Protein AF-A0A949MEW5-F1 (afdb_monomer_lite)

Foldseek 3Di:
DDDDDLQLLQQLLLLQLLVLLVHRDDFDFDQPDPCGRCNVVVVVVPDDDDDDSVVSCVVCVVSAQAAAEAAPVALLSSLLRLLCSLQPVHGYGYPVCCVVQCDPPNVGDHPHYCYPVDDYQLVSLVCCVPPRLVRADLQEEEEEDSPQGNFPSSVCSSRSYGYDAAALVDPSSVVSCVVSLQPHDAVRHEYEAAYPDRVNVVVVSVVSNHYYDHGNRPGPPSD

pLDDT: mean 95.13, std 7.35, range [33.28, 98.94]

Secondary structure (DSSP, 8-state):
-PPPPHHHHHHHHHHHHHHHTTS-------TT-TT-TTHHHHHTT-------HHHHHHHTGGG--EEEE--TTSTTHHHHHHHHHHHH-EEEE-GGGHHHHTSTTT-PPEEEE-TTS-SSHHHHHHHIIIIIGGGS-SSEEEE--TT--STTHHHHHHHT-EEE---TTSHHHHHHHHHHHHHSPTTT-EEEE--SSHHHHHHHHGGGT--EEE-TT--STT-

Sequence (223 aa):
MSSASSAEVDLFASLEGIVNREQPRLACVSSGFEEGKFTWLNLHQLPCNLINGYSAILKYRTNVVGLVVTDPTLPDTLNLATTLAGLDDELICDPGLLATLTNAPYDLAIKEDLRGRFSNKYQIYQYLYTNCWPRCTHRVIAGMEPTGHGQLRDYLVAVQSAAVWLDSGQSADAAALAPFLSDMRPVGGVYLGWWPDETSGLQWIAQYGIPVIASDWFDNGSL

Structure (mmCIF, N/CA/C/O backbone):
data_AF-A0A949MEW5-F1
#
_entry.id   AF-A0A949MEW5-F1
#
loop_
_atom_site.group_PDB
_atom_site.id
_atom_site.type_symbol
_atom_site.label_atom_id
_atom_site.label_alt_id
_atom_site.label_comp_id
_atom_site.label_asym_id
_atom_site.label_entity_id
_atom_site.label_seq_id
_atom_site.pdbx_PDB_ins_code
_atom_site.Cartn_x
_atom_site.Cartn_y
_atom_site.Cartn_z
_atom_site.occupancy
_atom_site.B_iso_or_equiv
_atom_site.auth_seq_id
_atom_site.auth_comp_id
_atom_site.auth_asym_id
_atom_site.auth_atom_id
_atom_site.pdbx_PDB_model_num
ATOM 1 N N . MET A 1 1 ? 25.143 6.920 -7.797 1.00 33.28 1 MET A N 1
ATOM 2 C CA . MET A 1 1 ? 24.171 6.830 -6.692 1.00 33.28 1 MET A CA 1
ATOM 3 C C . MET A 1 1 ? 23.171 7.952 -6.890 1.00 33.28 1 MET A C 1
ATOM 5 O O . MET A 1 1 ? 23.484 9.074 -6.529 1.00 33.28 1 MET A O 1
ATOM 9 N N . SER A 1 2 ? 22.041 7.702 -7.545 1.00 48.03 2 SER A N 1
ATOM 10 C CA . SER A 1 2 ? 20.867 8.555 -7.344 1.00 48.03 2 SER A CA 1
ATOM 11 C C . SER A 1 2 ? 20.005 7.829 -6.322 1.00 48.03 2 SER A C 1
ATOM 13 O O . SER A 1 2 ? 19.666 6.663 -6.528 1.00 48.03 2 SER A O 1
ATOM 15 N N . SER A 1 3 ? 19.749 8.464 -5.183 1.00 73.81 3 SER A N 1
ATOM 16 C CA . SER A 1 3 ? 18.684 8.029 -4.284 1.00 73.81 3 SER A CA 1
ATOM 17 C C . SER A 1 3 ? 17.366 8.119 -5.050 1.00 73.81 3 SER A C 1
ATOM 19 O O . SER A 1 3 ? 17.134 9.124 -5.724 1.00 73.81 3 SER A O 1
ATOM 21 N N . ALA A 1 4 ? 16.544 7.074 -4.984 1.00 86.00 4 ALA A N 1
ATOM 22 C CA . ALA A 1 4 ? 15.181 7.140 -5.494 1.00 86.00 4 ALA A CA 1
ATOM 23 C C . ALA A 1 4 ? 14.412 8.230 -4.730 1.00 86.00 4 ALA A C 1
ATOM 25 O O . ALA A 1 4 ? 14.615 8.407 -3.526 1.00 86.00 4 ALA A O 1
ATOM 26 N N . SER A 1 5 ? 13.570 8.981 -5.431 1.00 93.94 5 SER A N 1
ATOM 27 C CA . SER A 1 5 ? 12.591 9.868 -4.795 1.00 93.94 5 SER A CA 1
ATOM 28 C C . SER A 1 5 ? 11.538 9.054 -4.037 1.00 93.94 5 SER A C 1
ATOM 30 O O . SER A 1 5 ? 11.323 7.888 -4.355 1.00 93.94 5 SER A O 1
ATOM 32 N N . SER A 1 6 ? 10.829 9.663 -3.082 1.00 94.75 6 SER A N 1
ATOM 33 C CA . SER A 1 6 ? 9.702 9.016 -2.390 1.00 94.75 6 SER A CA 1
ATOM 34 C C . SER A 1 6 ? 8.683 8.398 -3.357 1.00 94.75 6 SER A C 1
ATOM 36 O O . SER A 1 6 ? 8.257 7.262 -3.176 1.00 94.75 6 SER A O 1
ATOM 38 N N . ALA A 1 7 ? 8.376 9.113 -4.442 1.00 97.00 7 ALA A N 1
ATOM 39 C CA . ALA A 1 7 ? 7.494 8.642 -5.503 1.00 97.00 7 ALA A CA 1
ATOM 40 C C . ALA A 1 7 ? 8.013 7.363 -6.185 1.00 97.00 7 ALA A C 1
ATOM 42 O O . ALA A 1 7 ? 7.253 6.435 -6.450 1.00 97.00 7 ALA A O 1
ATOM 43 N N . GLU A 1 8 ? 9.315 7.302 -6.473 1.00 97.38 8 GLU A N 1
ATOM 44 C CA . GLU A 1 8 ? 9.945 6.116 -7.058 1.00 97.38 8 GLU A CA 1
ATOM 45 C C . GLU A 1 8 ? 10.034 4.960 -6.059 1.00 97.38 8 GLU A C 1
ATOM 47 O O . GLU A 1 8 ? 9.917 3.803 -6.452 1.00 97.38 8 GLU A O 1
ATOM 52 N N . VAL A 1 9 ? 10.225 5.260 -4.774 1.00 96.38 9 VAL A N 1
ATOM 53 C CA . VAL A 1 9 ? 10.261 4.257 -3.709 1.00 96.38 9 VAL A CA 1
ATOM 54 C C . VAL A 1 9 ? 8.921 3.518 -3.619 1.00 96.38 9 VAL A C 1
ATOM 56 O O . VAL A 1 9 ? 8.920 2.290 -3.667 1.00 96.38 9 VAL A O 1
ATOM 59 N N . ASP A 1 10 ? 7.789 4.226 -3.579 1.00 98.00 10 ASP A N 1
ATOM 60 C CA . ASP A 1 10 ? 6.465 3.584 -3.534 1.00 98.00 10 ASP A CA 1
ATOM 61 C C . ASP A 1 10 ? 6.141 2.823 -4.830 1.00 98.00 10 ASP A C 1
ATOM 63 O O . ASP A 1 10 ? 5.607 1.709 -4.796 1.00 98.00 10 ASP A O 1
ATOM 67 N N . LEU A 1 11 ? 6.530 3.387 -5.980 1.00 98.62 11 LEU A N 1
ATOM 68 C CA . LEU A 1 11 ? 6.417 2.726 -7.279 1.00 98.62 11 LEU A CA 1
ATOM 69 C C . LEU A 1 11 ? 7.137 1.372 -7.274 1.00 98.62 11 LEU A C 1
ATOM 71 O O . LEU A 1 11 ? 6.558 0.353 -7.655 1.00 98.62 11 LEU A O 1
ATOM 75 N N . PHE A 1 12 ? 8.396 1.339 -6.836 1.00 97.88 12 PHE A N 1
ATOM 76 C CA . PHE A 1 12 ? 9.193 0.115 -6.849 1.00 97.88 12 PHE A CA 1
ATOM 77 C C . PHE A 1 12 ? 8.788 -0.872 -5.749 1.00 97.88 12 PHE A C 1
ATOM 79 O O . PHE A 1 12 ? 8.812 -2.071 -6.015 1.00 97.88 12 PHE A O 1
ATOM 86 N N . ALA A 1 13 ? 8.333 -0.402 -4.583 1.00 97.69 13 ALA A N 1
ATOM 87 C CA . ALA A 1 13 ? 7.775 -1.267 -3.543 1.00 97.69 13 ALA A CA 1
ATOM 88 C C . ALA A 1 13 ? 6.520 -2.007 -4.039 1.00 97.69 13 ALA A C 1
ATOM 90 O O . ALA A 1 13 ? 6.388 -3.214 -3.840 1.00 97.69 13 ALA A O 1
ATOM 91 N N . SER A 1 14 ? 5.627 -1.323 -4.767 1.00 98.62 14 SER A N 1
ATOM 92 C CA . SER A 1 14 ? 4.462 -1.989 -5.366 1.00 98.62 14 SER A CA 1
ATOM 93 C C . SER A 1 14 ? 4.850 -3.019 -6.431 1.00 98.62 14 SER A C 1
ATOM 95 O O . SER A 1 14 ? 4.310 -4.125 -6.438 1.00 98.62 14 SER A O 1
ATOM 97 N N . LEU A 1 15 ? 5.846 -2.719 -7.275 1.00 98.44 15 LEU A N 1
ATOM 98 C CA . LEU A 1 15 ? 6.375 -3.691 -8.235 1.00 98.44 15 LEU A CA 1
ATOM 99 C C . LEU A 1 15 ? 6.949 -4.925 -7.532 1.00 98.44 15 LEU A C 1
ATOM 101 O O . LEU A 1 15 ? 6.703 -6.047 -7.970 1.00 98.44 15 LEU A O 1
ATOM 105 N N . GLU A 1 16 ? 7.724 -4.718 -6.469 1.00 97.94 16 GLU A N 1
ATOM 106 C CA . GLU A 1 16 ? 8.308 -5.789 -5.666 1.00 97.94 16 GLU A CA 1
ATOM 107 C C . GLU A 1 16 ? 7.232 -6.712 -5.103 1.00 97.94 16 GLU A C 1
ATOM 109 O O . GLU A 1 16 ? 7.272 -7.913 -5.376 1.00 97.94 16 GLU A O 1
ATOM 114 N N . GLY A 1 17 ? 6.213 -6.152 -4.449 1.00 98.31 17 GLY A N 1
ATOM 115 C CA . GLY A 1 17 ? 5.103 -6.932 -3.911 1.00 98.31 17 GLY A CA 1
ATOM 116 C C . GLY A 1 17 ? 4.350 -7.739 -4.971 1.00 98.31 17 GLY A C 1
ATOM 117 O O . GLY A 1 17 ? 4.083 -8.926 -4.777 1.00 98.31 17 GLY A O 1
ATOM 118 N N . ILE A 1 18 ? 4.050 -7.126 -6.123 1.00 98.44 18 ILE A N 1
ATOM 119 C CA . ILE A 1 18 ? 3.375 -7.797 -7.248 1.00 98.44 18 ILE A CA 1
ATOM 120 C C . ILE A 1 18 ? 4.223 -8.963 -7.772 1.00 98.44 18 ILE A C 1
ATOM 122 O O . ILE A 1 18 ? 3.726 -10.070 -7.983 1.00 98.44 18 ILE A O 1
ATOM 126 N N . VAL A 1 19 ? 5.520 -8.733 -7.989 1.00 97.69 19 VAL A N 1
ATOM 127 C CA . VAL A 1 19 ? 6.433 -9.731 -8.563 1.00 97.69 19 VAL A CA 1
ATOM 128 C C . VAL A 1 19 ? 6.687 -10.888 -7.600 1.00 97.69 19 VAL A C 1
ATOM 130 O O . VAL A 1 19 ? 6.771 -12.037 -8.055 1.00 97.69 19 VAL A O 1
ATOM 133 N N . ASN A 1 20 ? 6.811 -10.589 -6.306 1.00 97.50 20 ASN A N 1
ATOM 134 C CA . ASN A 1 20 ? 7.183 -11.544 -5.270 1.00 97.50 20 ASN A CA 1
ATOM 135 C C . ASN A 1 20 ? 6.013 -12.396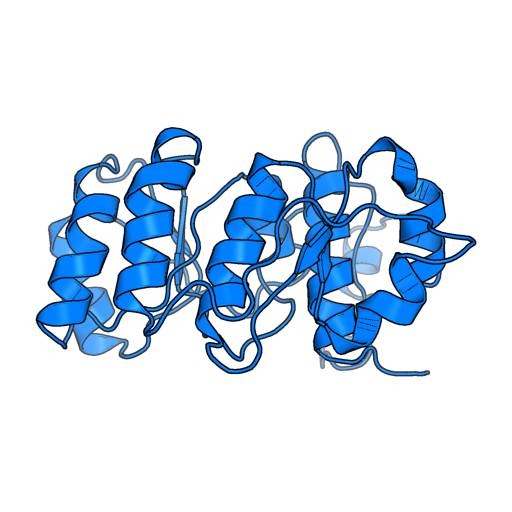 -4.759 1.00 97.50 20 ASN A C 1
ATOM 137 O O . ASN A 1 20 ? 6.264 -13.459 -4.195 1.00 97.50 20 ASN A O 1
ATOM 141 N N . ARG A 1 21 ? 4.754 -11.999 -5.009 1.00 95.50 21 ARG A N 1
ATOM 142 C CA . ARG A 1 21 ? 3.553 -12.729 -4.555 1.00 95.50 21 ARG A CA 1
ATOM 143 C C . ARG A 1 21 ? 3.568 -14.223 -4.894 1.00 95.50 21 ARG A C 1
ATOM 145 O O . ARG A 1 21 ? 3.172 -15.042 -4.071 1.00 95.50 21 ARG A O 1
ATOM 152 N N . GLU A 1 22 ? 3.988 -14.578 -6.107 1.00 89.88 22 GLU A N 1
ATOM 153 C CA . GLU A 1 22 ? 4.093 -15.984 -6.530 1.00 89.88 22 GLU A CA 1
ATOM 154 C C . GLU A 1 22 ? 5.428 -16.611 -6.125 1.00 89.88 22 GLU A C 1
ATOM 156 O O . GLU A 1 22 ? 5.490 -17.771 -5.717 1.00 89.88 22 GLU A O 1
ATOM 161 N N . GLN A 1 23 ? 6.509 -15.849 -6.291 1.00 91.44 23 GLN A N 1
ATOM 162 C CA . GLN A 1 23 ? 7.865 -16.280 -5.998 1.00 91.44 23 GLN A CA 1
ATOM 163 C C . GLN A 1 23 ? 8.772 -15.054 -5.810 1.00 91.44 23 GLN A C 1
ATOM 165 O O . GLN A 1 23 ? 8.817 -14.217 -6.721 1.00 91.44 23 GLN A O 1
ATOM 170 N N . PRO A 1 24 ? 9.574 -15.003 -4.729 1.00 91.94 24 PRO A N 1
ATOM 171 C CA . PRO A 1 24 ? 10.571 -13.959 -4.512 1.00 91.94 24 PRO A CA 1
ATOM 172 C C . PRO A 1 24 ? 11.586 -13.853 -5.658 1.00 91.94 24 PRO A C 1
ATOM 174 O O . PRO A 1 24 ? 12.334 -14.793 -5.948 1.00 91.94 24 PRO A O 1
ATOM 177 N N . ARG A 1 25 ? 11.583 -12.718 -6.366 1.00 93.81 25 ARG A N 1
ATOM 178 C CA . ARG A 1 25 ? 12.394 -12.461 -7.577 1.00 93.81 25 ARG A CA 1
ATOM 179 C C . ARG A 1 25 ? 12.882 -11.015 -7.699 1.00 93.81 25 ARG A C 1
ATOM 181 O O . ARG A 1 25 ? 13.624 -10.701 -8.641 1.00 93.81 25 ARG A O 1
ATOM 188 N N . LEU A 1 26 ? 12.451 -10.127 -6.811 1.00 93.94 26 LEU A N 1
ATOM 189 C CA . LEU A 1 26 ? 12.838 -8.723 -6.770 1.00 93.94 26 LEU A CA 1
ATOM 190 C C . LEU A 1 26 ? 13.065 -8.305 -5.313 1.00 93.94 26 LEU A C 1
ATOM 192 O O . LEU A 1 26 ? 12.395 -8.808 -4.427 1.00 93.94 26 LEU A O 1
ATOM 196 N N . ALA A 1 27 ? 14.037 -7.426 -5.087 1.00 93.69 27 ALA A N 1
ATOM 197 C CA . ALA A 1 27 ? 14.358 -6.871 -3.777 1.00 93.69 27 ALA A CA 1
ATOM 198 C C . ALA A 1 27 ? 14.810 -5.422 -3.965 1.00 93.69 27 ALA A C 1
ATOM 200 O O . ALA A 1 27 ? 15.776 -5.167 -4.706 1.00 93.69 27 ALA A O 1
ATOM 201 N N . CYS A 1 28 ? 14.125 -4.470 -3.340 1.00 92.38 28 CYS A N 1
ATOM 202 C CA . CYS A 1 28 ? 14.542 -3.078 -3.325 1.00 92.38 28 CYS A CA 1
ATOM 203 C C . CYS A 1 28 ? 15.693 -2.877 -2.335 1.00 92.38 28 CYS A C 1
ATOM 205 O O . CYS A 1 28 ? 15.654 -3.237 -1.162 1.00 92.38 28 CYS A O 1
ATOM 207 N N . VAL A 1 29 ? 16.765 -2.255 -2.822 1.00 89.75 29 VAL A N 1
ATOM 208 C CA . VAL A 1 29 ? 18.008 -2.096 -2.064 1.00 89.75 29 VAL A CA 1
ATOM 209 C C . VAL A 1 29 ? 18.454 -0.634 -2.065 1.00 89.75 29 VAL A C 1
ATOM 211 O O . VAL A 1 29 ? 18.746 -0.058 -3.121 1.00 89.75 29 VAL A O 1
ATOM 214 N N . SER A 1 30 ? 18.575 -0.038 -0.877 1.00 82.44 30 SER A N 1
ATOM 215 C CA . SER A 1 30 ? 18.984 1.361 -0.681 1.00 82.44 30 SER A CA 1
ATOM 216 C C . SER A 1 30 ? 20.298 1.470 0.091 1.00 82.44 30 SER A C 1
ATOM 218 O O . SER A 1 30 ? 20.616 0.646 0.939 1.00 82.44 30 SER A O 1
ATOM 220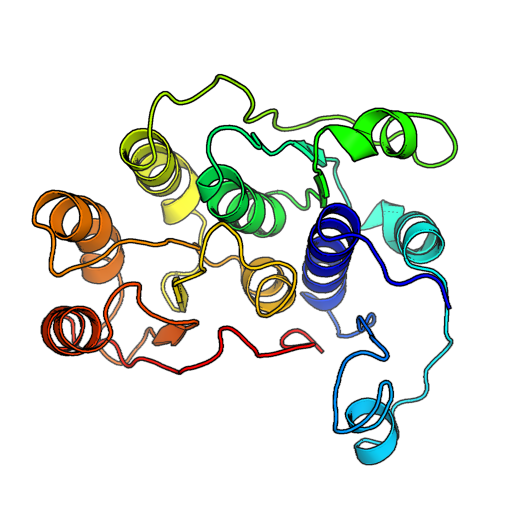 N N . SER A 1 31 ? 21.092 2.499 -0.209 1.00 77.06 31 SER A N 1
ATOM 221 C CA . SER A 1 31 ? 22.322 2.815 0.532 1.00 77.06 31 SER A CA 1
ATOM 222 C C . SER A 1 31 ? 22.075 3.607 1.818 1.00 77.06 31 SER A C 1
ATOM 224 O O . SER A 1 31 ? 23.040 3.959 2.485 1.00 77.06 31 SER A O 1
ATOM 226 N N . GLY A 1 32 ? 20.817 3.937 2.132 1.00 72.19 32 GLY A N 1
ATOM 227 C CA . GLY A 1 32 ? 20.447 4.715 3.318 1.00 72.19 32 GLY A CA 1
ATOM 228 C C . GLY A 1 32 ? 20.420 3.922 4.627 1.00 72.19 32 GLY A C 1
ATOM 229 O O . GLY A 1 32 ? 20.270 4.526 5.680 1.00 72.19 32 GLY A O 1
ATOM 230 N N . PHE A 1 33 ? 20.565 2.597 4.571 1.00 72.94 33 PHE A N 1
ATOM 231 C CA . PHE A 1 33 ? 20.502 1.730 5.747 1.00 72.94 33 PHE A CA 1
ATOM 232 C C . PHE A 1 33 ? 21.865 1.589 6.422 1.00 72.94 33 PHE A C 1
ATOM 234 O O . PHE A 1 33 ? 22.866 1.345 5.741 1.00 72.94 33 PHE A O 1
ATOM 241 N N . GLU A 1 34 ? 21.891 1.683 7.755 1.00 75.81 34 GLU A N 1
ATOM 242 C CA . GLU A 1 34 ? 23.116 1.564 8.561 1.00 75.81 34 GLU A CA 1
ATOM 243 C C . GLU A 1 34 ? 23.825 0.225 8.345 1.00 75.81 34 GLU A C 1
ATOM 245 O O . GLU A 1 34 ? 25.046 0.168 8.213 1.00 75.81 34 GLU A O 1
ATOM 250 N N . GLU A 1 35 ? 23.048 -0.853 8.248 1.00 79.94 35 GLU A N 1
ATOM 251 C CA . GLU A 1 35 ? 23.554 -2.214 8.067 1.00 79.94 35 GLU A CA 1
ATOM 252 C C . GLU A 1 35 ? 24.189 -2.418 6.692 1.00 79.94 35 GLU A C 1
ATOM 254 O O . GLU A 1 35 ? 25.027 -3.301 6.533 1.00 79.94 35 GLU A O 1
ATOM 259 N N . GLY A 1 36 ? 23.828 -1.592 5.706 1.00 83.62 36 GLY A N 1
ATOM 260 C CA . GLY A 1 36 ? 24.341 -1.635 4.346 1.00 83.62 36 GLY A CA 1
ATOM 261 C C . GLY A 1 36 ? 23.378 -2.259 3.333 1.00 83.62 36 GLY A C 1
ATOM 262 O O . GLY A 1 36 ? 22.675 -3.233 3.583 1.00 83.62 36 GLY A O 1
ATOM 263 N N . LYS A 1 37 ? 23.417 -1.708 2.116 1.00 85.25 37 LYS A N 1
ATOM 264 C CA . LYS A 1 37 ? 22.495 -1.990 1.003 1.00 85.25 37 LYS A CA 1
ATOM 265 C C . LYS A 1 37 ? 22.257 -3.473 0.675 1.00 85.25 37 LYS A C 1
ATOM 267 O O . LYS A 1 37 ? 21.185 -3.823 0.197 1.00 85.25 37 LYS A O 1
ATOM 272 N N . PHE A 1 38 ? 23.273 -4.318 0.835 1.00 89.50 38 PHE A N 1
ATOM 273 C CA . PHE A 1 38 ? 23.251 -5.719 0.396 1.00 89.50 38 PHE A CA 1
ATOM 274 C C . PHE A 1 38 ? 23.374 -6.708 1.556 1.00 89.50 38 PHE A C 1
ATOM 276 O O . PHE A 1 38 ? 23.575 -7.896 1.321 1.00 89.50 38 PHE A O 1
ATOM 283 N N . THR A 1 39 ? 23.297 -6.236 2.799 1.00 89.38 39 THR A N 1
ATOM 284 C CA . THR A 1 39 ? 23.648 -7.035 3.978 1.00 89.38 39 THR A CA 1
ATOM 285 C C . THR A 1 39 ? 22.785 -8.278 4.109 1.00 89.38 39 THR A C 1
ATOM 287 O O . THR A 1 39 ? 23.330 -9.377 4.198 1.00 89.38 39 THR A O 1
ATOM 290 N N . TRP A 1 40 ? 21.467 -8.137 3.986 1.00 87.88 40 TRP A N 1
ATOM 291 C CA . TRP A 1 40 ? 20.537 -9.263 4.061 1.00 87.88 40 TRP A CA 1
ATOM 292 C C . TRP A 1 40 ? 20.696 -10.243 2.893 1.00 87.88 40 TRP A C 1
ATOM 294 O O . TRP A 1 40 ? 20.786 -11.452 3.106 1.00 87.88 40 TRP A O 1
ATOM 304 N N . LEU A 1 41 ? 20.858 -9.738 1.666 1.00 89.62 41 LEU A N 1
ATOM 305 C CA . LEU A 1 41 ? 21.093 -10.584 0.488 1.00 89.62 41 LEU A CA 1
ATOM 306 C C . LEU A 1 41 ? 22.391 -11.394 0.617 1.00 89.62 41 LEU A C 1
ATOM 308 O O . LEU A 1 41 ? 22.415 -12.587 0.318 1.00 89.62 41 LEU A O 1
ATOM 312 N N . ASN A 1 42 ? 23.459 -10.763 1.107 1.00 91.38 42 ASN A N 1
ATOM 313 C CA . ASN A 1 42 ? 24.753 -11.408 1.311 1.00 91.38 42 ASN A CA 1
ATOM 314 C C . ASN A 1 42 ? 24.707 -12.433 2.448 1.00 91.38 42 ASN A C 1
ATOM 316 O O . ASN A 1 42 ? 25.245 -13.530 2.294 1.00 91.38 42 ASN A O 1
ATOM 320 N N . LEU A 1 43 ? 24.052 -12.099 3.567 1.00 91.38 43 LEU A N 1
ATOM 321 C CA . LEU A 1 43 ? 23.896 -12.991 4.718 1.00 91.38 43 LEU A CA 1
ATOM 322 C C . LEU A 1 43 ? 23.208 -14.301 4.315 1.00 91.38 43 LEU A C 1
ATOM 324 O O . LEU A 1 43 ? 23.644 -15.381 4.716 1.00 91.38 43 LEU A O 1
ATOM 328 N N . HIS A 1 44 ? 22.180 -14.205 3.471 1.00 89.50 44 HIS A N 1
ATOM 329 C CA . HIS A 1 44 ? 21.425 -15.350 2.962 1.00 89.50 44 HIS A CA 1
ATOM 330 C C . HIS A 1 44 ? 21.994 -15.956 1.670 1.00 89.50 44 HIS A C 1
ATOM 332 O O . HIS A 1 44 ? 21.406 -16.888 1.127 1.00 89.50 44 HIS A O 1
ATOM 338 N N . GLN A 1 45 ? 23.151 -15.476 1.195 1.00 91.56 45 GLN A N 1
ATOM 339 C CA . GLN A 1 45 ? 23.829 -15.965 -0.014 1.00 91.56 45 GLN A CA 1
ATOM 340 C C . GLN A 1 45 ? 22.930 -15.932 -1.264 1.00 91.56 45 GLN A C 1
ATOM 342 O O . GLN A 1 45 ? 23.012 -16.803 -2.133 1.00 91.56 45 GLN A O 1
ATOM 347 N N . LEU A 1 46 ? 22.068 -14.917 -1.362 1.00 89.50 46 LEU A N 1
ATOM 348 C CA . LEU A 1 46 ? 21.146 -14.754 -2.479 1.00 89.50 46 LEU A CA 1
ATOM 349 C C . LEU A 1 46 ? 21.887 -14.157 -3.687 1.00 89.50 46 LEU A C 1
ATOM 351 O O . LEU A 1 46 ? 22.392 -13.031 -3.605 1.00 89.50 46 LEU A O 1
ATOM 355 N N . PRO A 1 47 ? 21.965 -14.867 -4.829 1.00 87.25 47 PRO A N 1
ATOM 356 C CA . PRO A 1 47 ? 22.596 -14.325 -6.022 1.00 87.25 47 PRO A CA 1
ATOM 357 C C . PRO A 1 47 ? 21.738 -13.184 -6.572 1.00 87.25 47 PRO A C 1
ATOM 359 O O . PRO A 1 47 ? 20.578 -13.381 -6.931 1.00 87.25 47 PRO A O 1
ATOM 362 N N . CYS A 1 48 ? 22.314 -11.987 -6.673 1.00 86.75 48 CYS A N 1
ATOM 363 C CA . CYS A 1 48 ? 21.603 -10.808 -7.154 1.00 86.75 48 CYS A CA 1
ATOM 364 C C . CYS A 1 48 ? 22.253 -10.236 -8.420 1.00 86.75 48 CYS A C 1
ATOM 366 O O . CYS A 1 48 ? 23.475 -10.207 -8.569 1.00 86.75 48 CYS A O 1
ATOM 368 N N . ASN A 1 49 ? 21.417 -9.767 -9.347 1.00 91.12 49 ASN A N 1
ATOM 369 C CA . ASN A 1 49 ? 21.847 -8.951 -10.476 1.00 91.12 49 ASN A CA 1
ATOM 370 C C . ASN A 1 49 ? 21.228 -7.565 -10.308 1.00 91.12 49 ASN A C 1
ATOM 372 O O . ASN A 1 49 ? 20.005 -7.418 -10.352 1.00 91.12 49 ASN A O 1
ATOM 376 N N . LEU A 1 50 ? 22.077 -6.567 -10.072 1.00 92.25 50 LEU A N 1
ATOM 377 C CA . LEU A 1 50 ? 21.629 -5.206 -9.835 1.00 92.25 50 LEU A CA 1
ATOM 378 C C . LEU A 1 50 ? 21.149 -4.566 -11.142 1.00 92.25 50 LEU A C 1
ATOM 380 O O . LEU A 1 50 ? 21.934 -4.313 -12.054 1.00 92.25 50 LEU A O 1
ATOM 384 N N . ILE A 1 51 ? 19.866 -4.226 -11.178 1.00 93.75 51 ILE A N 1
ATOM 385 C CA . ILE A 1 51 ? 19.236 -3.445 -12.245 1.00 93.75 51 ILE A CA 1
ATOM 386 C C . ILE A 1 51 ? 18.664 -2.147 -11.664 1.00 93.75 51 ILE A C 1
ATOM 388 O O . ILE A 1 51 ? 18.422 -2.055 -10.461 1.00 93.75 51 ILE A O 1
ATOM 392 N N . ASN A 1 52 ? 18.462 -1.124 -12.499 1.00 92.62 52 ASN A N 1
ATOM 393 C CA . ASN A 1 52 ? 17.721 0.066 -12.066 1.00 92.62 52 ASN A CA 1
ATOM 394 C C . ASN A 1 52 ? 16.207 -0.235 -12.004 1.00 92.62 52 ASN A C 1
ATOM 396 O O . ASN A 1 52 ? 15.724 -1.104 -12.733 1.00 92.62 52 ASN A O 1
ATOM 400 N N . GLY A 1 53 ? 15.467 0.482 -11.149 1.00 93.88 53 GLY A N 1
ATOM 401 C CA . GLY A 1 53 ? 14.046 0.201 -10.888 1.00 93.88 53 GLY A CA 1
ATOM 402 C C . GLY A 1 53 ? 13.164 0.289 -12.137 1.00 93.88 53 GLY A C 1
ATOM 403 O O . GLY A 1 53 ? 12.359 -0.596 -12.401 1.00 93.88 53 GLY A O 1
ATOM 404 N N . TYR A 1 54 ? 13.400 1.271 -13.002 1.00 96.69 54 TYR A N 1
ATOM 405 C CA . TYR A 1 54 ? 12.693 1.384 -14.278 1.00 96.69 54 TYR A CA 1
ATOM 406 C C . TYR A 1 54 ? 12.945 0.208 -15.239 1.00 96.69 54 TYR A C 1
ATOM 408 O O . TYR A 1 54 ? 12.037 -0.265 -15.919 1.00 96.69 54 TYR A O 1
ATOM 416 N N . SER A 1 55 ? 14.165 -0.330 -15.272 1.00 97.31 55 SER A N 1
ATOM 417 C CA . SER A 1 55 ? 14.467 -1.547 -16.035 1.00 97.31 55 SER A CA 1
ATOM 418 C C . SER A 1 55 ? 13.760 -2.760 -15.436 1.00 97.31 55 SER A C 1
ATOM 420 O O . SER A 1 55 ? 13.382 -3.663 -16.179 1.00 97.31 55 SER A O 1
ATOM 422 N N . ALA A 1 56 ? 13.544 -2.781 -14.115 1.00 97.25 56 ALA A N 1
ATOM 423 C CA . ALA A 1 56 ? 12.732 -3.805 -13.466 1.00 97.25 56 ALA A CA 1
ATOM 424 C C . ALA A 1 56 ? 11.263 -3.728 -13.914 1.00 97.25 56 ALA A C 1
ATOM 426 O O . ALA A 1 56 ? 10.691 -4.772 -14.216 1.00 97.25 56 ALA A O 1
ATOM 427 N N . ILE A 1 57 ? 10.689 -2.524 -14.065 1.00 98.12 57 ILE A N 1
ATOM 428 C CA . ILE A 1 57 ? 9.331 -2.346 -14.618 1.00 98.12 57 ILE A CA 1
ATOM 429 C C . ILE A 1 57 ? 9.234 -2.983 -16.008 1.00 98.12 57 ILE A C 1
ATOM 431 O O . ILE A 1 57 ? 8.336 -3.781 -16.259 1.00 98.12 57 ILE A O 1
ATOM 435 N N . LEU A 1 58 ? 10.188 -2.708 -16.904 1.00 98.12 58 LEU A N 1
ATOM 436 C CA . LEU A 1 58 ? 10.193 -3.318 -18.241 1.00 98.12 58 LEU A CA 1
ATOM 437 C C . LEU A 1 58 ? 10.382 -4.839 -18.192 1.00 98.12 58 LEU A C 1
ATOM 439 O O . LEU A 1 58 ? 9.734 -5.562 -18.949 1.00 98.12 58 LEU A O 1
ATOM 443 N N . LYS A 1 59 ? 11.252 -5.331 -17.301 1.00 97.38 59 LYS A N 1
ATOM 444 C CA . LYS A 1 59 ? 11.516 -6.765 -17.113 1.00 97.38 59 LYS A CA 1
ATOM 445 C C . LYS A 1 59 ? 10.269 -7.522 -16.650 1.00 97.38 59 LYS A C 1
ATOM 447 O O . LYS A 1 59 ? 10.041 -8.636 -17.113 1.00 97.38 59 LYS A O 1
ATOM 452 N N . TYR A 1 60 ? 9.481 -6.923 -15.761 1.00 97.00 60 TYR A N 1
ATOM 453 C CA . TYR A 1 60 ? 8.308 -7.536 -15.135 1.00 97.00 60 TYR A CA 1
ATOM 454 C C . TYR A 1 60 ? 6.978 -6.960 -15.642 1.00 97.00 60 TYR A C 1
ATOM 456 O O . TYR A 1 60 ? 5.939 -7.154 -15.022 1.00 97.00 60 TYR A O 1
ATOM 464 N N . ARG A 1 61 ? 6.972 -6.297 -16.804 1.00 96.38 61 ARG A N 1
ATOM 465 C CA . ARG A 1 61 ? 5.784 -5.645 -17.388 1.00 96.38 61 ARG A CA 1
ATOM 466 C C . ARG A 1 61 ? 4.562 -6.553 -17.542 1.00 96.38 61 ARG A C 1
ATOM 468 O O . ARG A 1 61 ? 3.448 -6.063 -17.595 1.00 96.38 61 ARG A O 1
ATOM 475 N N . THR A 1 62 ? 4.761 -7.866 -17.662 1.00 96.81 62 THR A N 1
ATOM 476 C CA . THR A 1 62 ? 3.671 -8.846 -17.790 1.00 96.81 62 THR A CA 1
ATOM 477 C C . THR A 1 62 ? 2.978 -9.144 -16.465 1.00 96.81 62 THR A C 1
ATOM 479 O O . THR A 1 62 ? 1.903 -9.728 -16.478 1.00 96.81 62 THR A O 1
ATOM 482 N N . ASN A 1 63 ? 3.597 -8.782 -15.340 1.00 97.62 63 ASN A N 1
ATOM 483 C CA . ASN A 1 63 ? 3.015 -8.891 -14.007 1.00 97.62 63 ASN A CA 1
ATOM 484 C C . ASN A 1 63 ? 2.164 -7.665 -13.642 1.00 97.62 63 ASN A C 1
ATOM 486 O O . ASN A 1 63 ? 1.469 -7.709 -12.642 1.00 97.62 63 ASN A O 1
ATOM 490 N N . VAL A 1 64 ? 2.231 -6.583 -14.426 1.00 97.94 64 VAL A N 1
ATOM 491 C CA . VAL A 1 64 ? 1.603 -5.294 -14.114 1.00 97.94 64 VAL A CA 1
ATOM 492 C C . VAL A 1 64 ? 0.455 -5.015 -15.081 1.00 97.94 64 VAL A C 1
ATOM 494 O O . VAL A 1 64 ? 0.619 -5.102 -16.298 1.00 97.94 64 VAL A O 1
ATOM 497 N N . VAL A 1 65 ? -0.697 -4.622 -14.541 1.00 98.31 65 VAL A N 1
ATOM 498 C CA . VAL A 1 65 ? -1.916 -4.302 -15.300 1.00 98.31 65 VAL A CA 1
ATOM 499 C C . VAL A 1 65 ? -2.010 -2.812 -15.650 1.00 98.31 65 VAL A C 1
ATOM 501 O O . VAL A 1 65 ? -2.572 -2.455 -16.694 1.00 98.31 65 VAL A O 1
ATOM 504 N N . GLY A 1 66 ? -1.444 -1.931 -14.824 1.00 98.56 66 GLY A N 1
ATOM 505 C CA . GLY A 1 66 ? -1.431 -0.489 -15.065 1.00 98.56 66 GLY A CA 1
ATOM 506 C C . GLY A 1 66 ? -0.997 0.320 -13.849 1.00 98.56 66 GLY A C 1
ATOM 507 O O . GLY A 1 66 ? -0.155 -0.137 -13.080 1.00 98.56 66 GLY A O 1
ATOM 508 N N . LEU A 1 67 ? -1.540 1.530 -13.711 1.00 98.94 67 LEU A N 1
ATOM 509 C CA . LEU A 1 67 ? -1.205 2.479 -12.647 1.00 98.94 67 LEU A CA 1
ATOM 510 C C . LEU A 1 67 ? -2.425 2.806 -11.779 1.00 98.94 67 LEU A C 1
ATOM 512 O O . LEU A 1 67 ? -3.489 3.113 -12.326 1.00 98.94 67 LEU A O 1
ATOM 516 N N . VAL A 1 68 ? -2.203 2.884 -10.466 1.00 98.88 68 VAL A N 1
ATOM 517 C CA . VAL A 1 68 ? -3.067 3.596 -9.517 1.00 98.88 68 VAL A CA 1
ATOM 518 C C . VAL A 1 68 ? -2.402 4.917 -9.144 1.00 98.88 68 VAL A C 1
ATOM 520 O O . VAL A 1 68 ? -1.334 4.950 -8.531 1.00 98.88 68 VAL A O 1
ATOM 523 N N . VAL A 1 69 ? -3.020 6.028 -9.542 1.00 98.88 69 VAL A N 1
ATOM 524 C CA . VAL A 1 69 ? -2.480 7.376 -9.334 1.00 98.88 69 VAL A CA 1
ATOM 525 C C . VAL A 1 69 ? -2.922 7.912 -7.979 1.00 98.88 69 VAL A C 1
ATOM 527 O O . VAL A 1 69 ? -4.121 7.988 -7.711 1.00 98.88 69 VAL A O 1
ATOM 530 N N . THR A 1 70 ? -1.973 8.306 -7.132 1.00 98.75 70 THR A N 1
ATOM 531 C CA . THR A 1 70 ? -2.248 8.881 -5.806 1.00 98.75 70 THR A CA 1
ATOM 532 C C . THR A 1 70 ? -2.661 10.355 -5.886 1.00 98.75 70 THR A C 1
ATOM 534 O O . THR A 1 70 ? -2.433 11.040 -6.886 1.00 98.75 70 THR A O 1
ATOM 537 N N . ASP A 1 71 ? -3.273 10.860 -4.812 1.00 98.56 71 ASP A N 1
ATOM 538 C CA . ASP A 1 71 ? -3.557 12.283 -4.619 1.00 98.56 71 ASP A CA 1
ATOM 539 C C . ASP A 1 71 ? -2.629 12.874 -3.543 1.00 98.56 71 ASP A C 1
ATOM 541 O O . ASP A 1 71 ? -2.875 12.682 -2.350 1.00 98.56 71 ASP A O 1
ATOM 545 N N . PRO A 1 72 ? -1.595 13.647 -3.920 1.00 96.94 72 PRO A N 1
ATOM 546 C CA . PRO A 1 72 ? -0.688 14.268 -2.955 1.00 96.94 72 PRO A CA 1
ATOM 547 C C . PRO A 1 72 ? -1.367 15.260 -1.997 1.00 96.94 72 PRO A C 1
ATOM 549 O O . PRO A 1 72 ? -0.794 15.596 -0.963 1.00 96.94 72 PRO A O 1
ATOM 552 N N . THR A 1 73 ? -2.572 15.752 -2.317 1.00 97.88 73 THR A N 1
ATOM 553 C CA . THR A 1 73 ? -3.332 16.654 -1.433 1.00 97.88 73 THR A CA 1
ATOM 554 C C . THR A 1 73 ? -4.058 15.916 -0.307 1.00 97.88 73 THR A C 1
ATOM 556 O O . THR A 1 73 ? -4.416 16.531 0.698 1.00 97.88 73 THR A O 1
ATOM 559 N N . LEU A 1 74 ? -4.228 14.596 -0.443 1.00 97.88 74 LEU A N 1
ATOM 560 C CA . LEU A 1 74 ? -4.763 13.694 0.574 1.00 97.88 74 LEU A CA 1
ATOM 561 C C . LEU A 1 74 ? -3.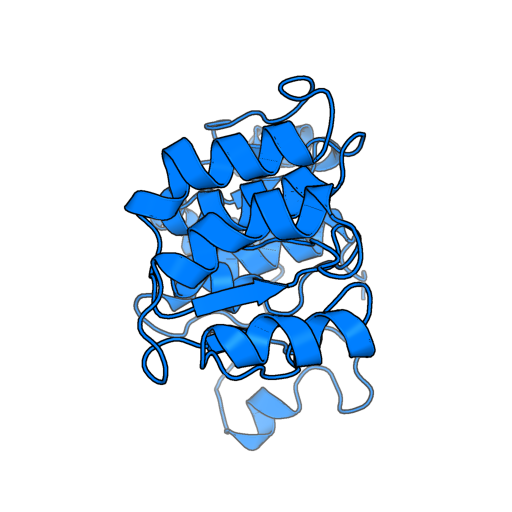834 12.476 0.707 1.00 97.88 74 LEU A C 1
ATOM 563 O O . LEU A 1 74 ? -4.086 11.443 0.079 1.00 97.88 74 LEU A O 1
ATOM 567 N N . PRO A 1 75 ? -2.772 12.573 1.531 1.00 97.44 75 PRO A N 1
ATOM 568 C CA . PRO A 1 75 ? -1.739 11.541 1.648 1.00 97.44 75 PRO A CA 1
ATOM 569 C C . PRO A 1 75 ? -2.269 10.128 1.933 1.00 97.44 75 PRO A C 1
ATOM 571 O O . PRO A 1 75 ? -1.689 9.154 1.464 1.00 97.44 75 PRO A O 1
ATOM 574 N N . ASP A 1 76 ? -3.404 9.982 2.631 1.00 98.62 76 ASP A N 1
ATOM 575 C CA . ASP A 1 76 ? -4.048 8.681 2.883 1.00 98.62 76 ASP A CA 1
ATOM 576 C C . ASP A 1 76 ? -4.401 7.910 1.592 1.00 98.62 76 ASP A C 1
ATOM 578 O O . ASP A 1 76 ? -4.578 6.690 1.621 1.00 98.62 76 ASP A O 1
ATOM 582 N N . THR A 1 77 ? -4.463 8.582 0.435 1.00 98.75 77 THR A N 1
ATOM 583 C CA . THR A 1 77 ? -4.611 7.908 -0.863 1.00 98.75 77 THR A CA 1
ATOM 584 C C . THR A 1 77 ? -3.445 6.979 -1.188 1.00 98.75 77 THR A C 1
ATOM 586 O O . THR A 1 77 ? -3.656 6.019 -1.922 1.00 98.75 77 THR A O 1
ATOM 589 N N . LEU A 1 78 ? -2.257 7.178 -0.610 1.00 98.81 78 LEU A N 1
ATOM 590 C CA . LEU A 1 78 ? -1.140 6.241 -0.738 1.00 98.81 78 LEU A CA 1
ATOM 591 C C . LEU A 1 78 ? -1.458 4.880 -0.092 1.00 98.81 78 LEU A C 1
ATOM 593 O O . LEU A 1 78 ? -1.130 3.830 -0.647 1.00 98.81 78 LEU A O 1
ATOM 597 N N . ASN A 1 79 ? -2.159 4.871 1.044 1.00 98.81 79 ASN A N 1
ATOM 598 C CA . ASN A 1 79 ? -2.599 3.635 1.698 1.00 98.81 79 ASN A CA 1
ATOM 599 C C . ASN A 1 79 ? -3.688 2.916 0.888 1.00 98.81 79 ASN A C 1
ATOM 601 O O . ASN A 1 79 ? -3.634 1.694 0.712 1.00 98.81 79 ASN A O 1
ATOM 605 N N . LEU A 1 80 ? -4.632 3.672 0.316 1.00 98.88 80 LEU A N 1
ATOM 606 C CA . LEU A 1 80 ? -5.614 3.115 -0.617 1.00 98.88 80 LEU A CA 1
ATOM 607 C C . LEU A 1 80 ? -4.933 2.554 -1.876 1.00 98.88 80 LEU A C 1
ATOM 609 O O . LEU A 1 80 ? -5.224 1.427 -2.266 1.00 98.88 80 LEU A O 1
ATOM 613 N N . ALA A 1 81 ? -3.989 3.291 -2.462 1.00 98.88 81 ALA A N 1
ATOM 614 C CA . ALA A 1 81 ? -3.219 2.851 -3.621 1.00 98.88 81 ALA A CA 1
ATOM 615 C C . ALA A 1 81 ? -2.389 1.595 -3.326 1.00 98.88 81 ALA A C 1
ATOM 617 O O . ALA A 1 81 ? -2.343 0.701 -4.157 1.00 98.88 81 ALA A O 1
ATOM 618 N N . THR A 1 82 ? -1.808 1.474 -2.128 1.00 98.94 82 THR A N 1
ATOM 619 C CA . THR A 1 82 ? -1.107 0.251 -1.687 1.00 98.94 82 THR A CA 1
ATOM 620 C C . THR A 1 82 ? -2.045 -0.955 -1.677 1.00 98.94 82 THR A C 1
ATOM 622 O O . THR A 1 82 ? -1.687 -2.032 -2.144 1.00 98.94 82 THR A O 1
ATOM 625 N N . THR A 1 83 ? -3.272 -0.767 -1.192 1.00 98.88 83 THR A N 1
ATOM 626 C CA . THR A 1 83 ? -4.279 -1.835 -1.167 1.00 98.88 83 THR A CA 1
ATOM 627 C C . THR A 1 83 ? -4.704 -2.222 -2.591 1.00 98.88 83 THR A C 1
ATOM 629 O O . THR A 1 83 ? -4.709 -3.402 -2.933 1.00 98.88 83 THR A O 1
ATOM 632 N N . LEU A 1 84 ? -5.015 -1.237 -3.442 1.00 98.88 84 LEU A N 1
ATOM 633 C CA . LEU A 1 84 ? -5.411 -1.454 -4.841 1.00 98.88 84 LEU A CA 1
ATOM 634 C C . LEU A 1 84 ? -4.293 -2.105 -5.665 1.00 98.88 84 LEU A C 1
ATOM 636 O O . LEU A 1 84 ? -4.552 -3.055 -6.393 1.00 98.88 84 LEU A O 1
ATOM 640 N N . ALA A 1 85 ? -3.043 -1.687 -5.470 1.00 98.81 85 ALA A N 1
ATOM 641 C CA . ALA A 1 85 ? -1.878 -2.288 -6.113 1.00 98.81 85 ALA A CA 1
ATOM 642 C C . ALA A 1 85 ? -1.788 -3.802 -5.866 1.00 98.81 85 ALA A C 1
ATOM 644 O O . ALA A 1 85 ? -1.510 -4.573 -6.783 1.00 98.81 85 ALA A O 1
ATOM 645 N N . GLY A 1 86 ? -2.080 -4.246 -4.638 1.00 98.62 86 GLY A N 1
ATOM 646 C CA . GLY A 1 86 ? -2.137 -5.669 -4.309 1.00 98.62 86 GLY A CA 1
ATOM 647 C C . GLY A 1 86 ? -3.343 -6.397 -4.909 1.00 98.62 86 GLY A C 1
ATOM 648 O O . GLY A 1 86 ? -3.240 -7.563 -5.288 1.00 98.62 86 GLY A O 1
ATOM 649 N N . LEU A 1 87 ? -4.497 -5.740 -4.991 1.00 98.75 87 LEU A N 1
ATOM 650 C CA . LEU A 1 87 ? -5.737 -6.361 -5.462 1.00 98.75 87 LEU A CA 1
ATOM 651 C C . LEU A 1 87 ? -5.848 -6.445 -6.987 1.00 98.75 87 LEU A C 1
ATOM 653 O O . LEU A 1 87 ? -6.464 -7.389 -7.485 1.00 98.75 87 LEU A O 1
ATOM 657 N N . ASP A 1 88 ? -5.294 -5.461 -7.692 1.00 98.69 88 ASP A N 1
ATOM 658 C CA . ASP A 1 88 ? -5.529 -5.217 -9.119 1.00 98.69 88 ASP A CA 1
ATOM 659 C C . ASP A 1 88 ? -4.235 -5.265 -9.963 1.00 98.69 88 ASP A C 1
ATOM 661 O O . ASP A 1 88 ? -4.279 -5.067 -11.177 1.00 98.69 88 ASP A O 1
ATOM 665 N N . ASP A 1 89 ? -3.091 -5.581 -9.341 1.00 98.62 89 ASP A N 1
ATOM 666 C CA . ASP A 1 89 ? -1.763 -5.652 -9.976 1.00 98.62 89 ASP A CA 1
ATOM 667 C C . ASP A 1 89 ? -1.346 -4.333 -10.646 1.00 98.62 89 ASP A C 1
ATOM 669 O O . ASP A 1 89 ? -0.770 -4.281 -11.740 1.00 98.62 89 ASP A O 1
ATOM 673 N N . GLU A 1 90 ? -1.655 -3.237 -9.961 1.00 98.62 90 GLU A N 1
ATOM 674 C CA . GLU A 1 90 ? -1.383 -1.873 -10.395 1.00 98.62 90 GLU A CA 1
ATOM 675 C C . GLU A 1 90 ? -0.155 -1.309 -9.684 1.00 98.62 90 GLU A C 1
ATOM 677 O O . GLU A 1 90 ? 0.051 -1.510 -8.491 1.00 98.62 90 GLU A O 1
ATOM 682 N N . LEU A 1 91 ? 0.670 -0.559 -10.407 1.00 98.88 91 LEU A N 1
ATOM 683 C CA . LEU A 1 91 ? 1.785 0.155 -9.804 1.00 98.88 91 LEU A CA 1
ATOM 684 C C . LEU A 1 91 ? 1.303 1.453 -9.158 1.00 98.88 91 LEU A C 1
ATOM 686 O O . LEU A 1 91 ? 0.580 2.237 -9.780 1.00 98.88 91 LEU A O 1
ATOM 690 N N . ILE A 1 92 ? 1.760 1.706 -7.932 1.00 98.88 92 ILE A N 1
ATOM 691 C CA . ILE A 1 92 ? 1.522 2.974 -7.240 1.00 98.88 92 ILE A CA 1
ATOM 692 C C . ILE A 1 92 ? 2.243 4.082 -8.005 1.00 98.88 92 ILE A C 1
ATOM 694 O O . ILE A 1 92 ? 3.446 4.000 -8.252 1.00 98.88 92 ILE A O 1
ATOM 698 N N . CYS A 1 93 ? 1.515 5.129 -8.381 1.00 98.75 93 CYS A N 1
ATOM 699 C CA . CYS A 1 93 ? 2.047 6.216 -9.186 1.00 98.75 93 CYS A CA 1
ATOM 700 C C . CYS A 1 93 ? 1.754 7.573 -8.546 1.00 98.75 93 CYS A C 1
ATOM 702 O O . CYS A 1 93 ? 0.617 8.040 -8.546 1.00 98.75 93 CYS A O 1
ATOM 704 N N . ASP A 1 94 ? 2.796 8.266 -8.093 1.00 98.56 94 ASP A N 1
ATOM 705 C CA . ASP A 1 94 ? 2.690 9.706 -7.855 1.00 98.56 94 ASP A CA 1
ATOM 706 C C . ASP A 1 94 ? 2.414 10.442 -9.186 1.00 98.56 94 ASP A C 1
ATOM 708 O O . ASP A 1 94 ? 2.980 10.063 -10.224 1.00 98.56 94 ASP A O 1
ATOM 712 N N . PRO A 1 95 ? 1.587 11.506 -9.208 1.00 98.62 95 PRO A N 1
ATOM 713 C CA . PRO A 1 95 ? 1.288 12.250 -10.431 1.00 98.62 95 PRO A CA 1
ATOM 714 C C . PRO A 1 95 ? 2.525 12.793 -11.163 1.00 98.62 95 PRO A C 1
ATOM 716 O O . PRO A 1 95 ? 2.495 12.928 -12.388 1.00 98.62 95 PRO A O 1
ATOM 719 N N . GLY A 1 96 ? 3.617 13.074 -10.447 1.00 98.44 96 GLY A N 1
ATOM 720 C CA . GLY A 1 96 ? 4.892 13.511 -11.013 1.00 98.44 96 GLY A CA 1
ATOM 721 C C . GLY A 1 96 ? 5.584 12.462 -11.891 1.00 98.44 96 GLY A C 1
ATOM 722 O O . GLY A 1 96 ? 6.403 12.825 -12.734 1.00 98.44 96 GLY A O 1
ATOM 723 N N . LEU A 1 97 ? 5.230 11.178 -11.759 1.00 98.56 97 LEU A N 1
ATOM 724 C CA . LEU A 1 97 ? 5.794 10.080 -12.557 1.00 98.56 97 LEU A CA 1
ATOM 725 C C . LEU A 1 97 ? 4.972 9.748 -13.810 1.00 98.56 97 LEU A C 1
ATOM 727 O O . LEU A 1 97 ? 5.454 9.020 -14.680 1.00 98.56 97 LEU A O 1
ATOM 731 N N . LEU A 1 98 ? 3.763 10.304 -13.950 1.00 98.62 98 LEU A N 1
ATOM 732 C CA . LEU A 1 98 ? 2.846 9.993 -15.053 1.00 98.62 98 LEU A CA 1
ATOM 733 C C . LEU A 1 98 ? 3.471 10.227 -16.427 1.00 98.62 98 LEU A C 1
ATOM 735 O O . LEU A 1 98 ? 3.348 9.381 -17.309 1.00 98.62 98 LEU A O 1
ATOM 739 N N . ALA A 1 99 ? 4.167 11.353 -16.608 1.00 98.31 99 ALA A N 1
ATOM 740 C CA . ALA A 1 99 ? 4.805 11.677 -17.883 1.00 98.31 99 ALA A CA 1
ATOM 741 C C . ALA A 1 99 ? 5.867 10.639 -18.276 1.00 98.31 99 ALA A C 1
ATOM 743 O O . ALA A 1 99 ? 6.060 10.380 -19.460 1.00 98.31 99 ALA A O 1
ATOM 744 N N . THR A 1 100 ? 6.527 10.016 -17.300 1.00 98.25 100 THR A N 1
ATOM 745 C CA . THR A 1 100 ? 7.476 8.932 -17.549 1.00 98.25 100 THR A CA 1
ATOM 746 C C . THR A 1 100 ? 6.741 7.631 -17.854 1.00 98.25 100 THR A C 1
ATOM 748 O O . THR A 1 100 ? 7.016 7.008 -18.872 1.00 98.25 100 THR A O 1
ATOM 751 N N . LEU A 1 101 ? 5.798 7.223 -17.000 1.00 98.56 101 LEU A N 1
ATOM 752 C CA . LEU A 1 101 ? 5.214 5.875 -17.017 1.00 98.56 101 LEU A CA 1
ATOM 753 C C . LEU A 1 101 ? 4.139 5.658 -18.091 1.00 98.56 101 LEU A C 1
ATOM 755 O O . LEU A 1 101 ? 3.925 4.527 -18.518 1.00 98.56 101 LEU A O 1
ATOM 759 N N . THR A 1 102 ? 3.473 6.720 -18.544 1.00 98.62 102 THR A N 1
ATOM 760 C CA . THR A 1 102 ? 2.431 6.628 -19.585 1.00 98.62 102 THR A CA 1
ATOM 761 C C . THR A 1 102 ? 2.975 6.743 -21.008 1.00 98.62 102 THR A C 1
ATOM 763 O O . THR A 1 102 ? 2.249 6.468 -21.958 1.00 98.62 102 THR A O 1
ATOM 766 N N . ASN A 1 103 ? 4.243 7.130 -21.171 1.00 98.50 103 ASN A N 1
ATOM 767 C CA . ASN A 1 103 ? 4.905 7.221 -22.469 1.00 98.50 103 ASN A CA 1
ATOM 768 C C . ASN A 1 103 ? 5.834 6.021 -22.705 1.00 98.50 103 ASN A C 1
ATOM 770 O O . ASN A 1 103 ? 6.203 5.287 -21.779 1.00 98.50 103 ASN A O 1
ATOM 774 N N . ALA A 1 104 ? 6.270 5.858 -23.955 1.00 96.81 104 ALA A N 1
ATOM 775 C CA . ALA A 1 104 ? 7.295 4.888 -24.309 1.00 96.81 104 ALA A CA 1
ATOM 776 C C . ALA A 1 104 ? 8.566 5.097 -23.454 1.00 96.81 104 ALA A C 1
ATOM 778 O O . ALA A 1 104 ? 9.000 6.239 -23.264 1.00 96.81 104 ALA A O 1
ATOM 779 N N . PRO A 1 105 ? 9.206 4.019 -22.964 1.00 97.56 105 PRO A N 1
ATOM 780 C CA . PRO A 1 105 ? 8.975 2.615 -23.326 1.00 97.56 105 PRO A CA 1
ATOM 781 C C . PRO A 1 105 ? 7.980 1.848 -22.431 1.00 97.56 105 PRO A C 1
ATOM 783 O O . PRO A 1 105 ? 7.867 0.633 -22.594 1.00 97.56 105 PRO A O 1
ATOM 786 N N . TYR A 1 106 ? 7.345 2.492 -21.445 1.00 98.19 106 TYR A N 1
ATOM 787 C CA . TYR A 1 106 ? 6.512 1.786 -20.457 1.00 98.19 106 TYR A CA 1
ATOM 788 C C . TYR A 1 106 ? 5.059 1.657 -20.910 1.00 98.19 106 TYR A C 1
ATOM 790 O O . TYR A 1 106 ? 4.475 0.591 -20.730 1.00 98.19 106 TYR A O 1
ATOM 798 N N . ASP A 1 107 ? 4.503 2.723 -21.500 1.00 97.94 107 ASP A N 1
ATOM 799 C CA . ASP A 1 107 ? 3.150 2.765 -22.074 1.00 97.94 107 ASP A CA 1
ATOM 800 C C . ASP A 1 107 ? 2.064 2.205 -21.123 1.00 97.94 107 ASP A C 1
ATOM 802 O O . ASP A 1 107 ? 1.128 1.517 -21.544 1.00 97.94 107 ASP A O 1
ATOM 806 N N . LEU A 1 108 ? 2.201 2.462 -19.814 1.00 98.44 108 LEU A N 1
ATOM 807 C CA . LEU A 1 108 ? 1.285 1.949 -18.797 1.00 98.44 108 LEU A CA 1
ATOM 808 C C . LEU A 1 108 ? -0.007 2.768 -18.775 1.00 98.44 108 LEU A C 1
ATOM 810 O O . LEU A 1 108 ? 0.006 3.998 -18.712 1.00 98.44 108 LEU A O 1
ATOM 814 N N . ALA A 1 109 ? -1.143 2.072 -18.789 1.00 98.50 109 ALA A N 1
ATOM 815 C CA . ALA A 1 109 ? -2.452 2.702 -18.683 1.00 98.50 109 ALA A CA 1
ATOM 816 C C . ALA A 1 109 ? -2.757 3.104 -17.232 1.00 98.50 109 ALA A C 1
ATOM 818 O O . ALA A 1 109 ? -2.533 2.323 -16.308 1.00 98.50 109 ALA A O 1
ATOM 819 N N . ILE A 1 110 ? -3.348 4.285 -17.047 1.00 98.81 110 ILE A N 1
ATOM 820 C CA . ILE A 1 110 ? -3.967 4.679 -15.776 1.00 98.81 110 ILE A CA 1
ATOM 821 C C . ILE A 1 110 ? -5.248 3.857 -15.610 1.00 98.81 110 ILE A C 1
ATOM 823 O O . ILE A 1 110 ? -6.129 3.917 -16.472 1.00 98.81 110 ILE A O 1
ATOM 827 N N . LYS A 1 111 ? -5.326 3.062 -14.544 1.00 98.75 111 LYS A N 1
ATOM 828 C CA . LYS A 1 111 ? -6.476 2.204 -14.229 1.00 98.75 111 LYS A CA 1
ATOM 829 C C . LYS A 1 111 ? -7.350 2.839 -13.166 1.00 98.75 111 LYS A C 1
ATOM 831 O O . LYS A 1 111 ? -8.552 2.970 -13.375 1.00 98.75 111 LYS A O 1
ATOM 836 N N . GLU A 1 112 ? -6.717 3.350 -12.121 1.00 98.38 112 GLU A N 1
ATOM 837 C CA . GLU A 1 112 ? -7.359 4.121 -11.070 1.00 98.38 112 GLU A CA 1
ATOM 838 C C . GLU A 1 112 ? -6.671 5.482 -10.933 1.00 98.38 112 GLU A C 1
ATOM 840 O O . GLU A 1 112 ? -5.446 5.587 -10.903 1.00 98.38 112 GLU A O 1
ATOM 845 N N . ASP A 1 113 ? -7.461 6.552 -10.849 1.00 98.69 113 ASP A N 1
ATOM 846 C CA . ASP A 1 113 ? -6.964 7.905 -10.589 1.00 98.69 113 ASP A CA 1
ATOM 847 C C . ASP A 1 113 ? -7.634 8.445 -9.330 1.00 98.69 113 ASP A C 1
ATOM 849 O O . ASP A 1 113 ? -8.834 8.718 -9.334 1.00 98.69 113 ASP A O 1
ATOM 853 N N . LEU A 1 114 ? -6.887 8.534 -8.227 1.00 98.75 114 LEU A N 1
ATOM 854 C CA . LEU A 1 114 ? -7.420 8.920 -6.919 1.00 98.75 114 LEU A CA 1
ATOM 855 C C . LEU A 1 114 ? -7.519 10.439 -6.730 1.00 98.75 114 LEU A C 1
ATOM 857 O O . LEU A 1 114 ? -8.146 10.891 -5.767 1.00 98.75 114 LEU A O 1
ATOM 861 N N . ARG A 1 115 ? -6.959 11.232 -7.651 1.00 98.75 115 ARG A N 1
ATOM 862 C CA . ARG A 1 115 ? -6.910 12.695 -7.541 1.00 98.75 115 ARG A CA 1
ATOM 863 C C . ARG A 1 115 ? -8.299 13.314 -7.530 1.00 98.75 115 ARG A C 1
ATOM 865 O O . ARG A 1 115 ? -9.113 13.072 -8.419 1.00 98.75 115 ARG A O 1
ATOM 872 N N . GLY A 1 116 ? -8.566 14.145 -6.526 1.00 98.19 116 GLY A N 1
ATOM 873 C CA . GLY A 1 116 ? -9.822 14.878 -6.382 1.00 98.19 116 GLY A CA 1
ATOM 874 C C . GLY A 1 116 ? -11.057 14.002 -6.141 1.00 98.19 116 GLY A C 1
ATOM 875 O O . GLY A 1 116 ? -12.172 14.524 -6.167 1.00 98.19 116 GLY A O 1
ATOM 876 N N . ARG A 1 117 ? -10.900 12.688 -5.905 1.00 98.19 117 ARG A N 1
ATOM 877 C CA . ARG A 1 117 ? -12.030 11.770 -5.654 1.00 98.19 117 ARG A CA 1
ATOM 878 C C . ARG A 1 117 ? -12.603 11.879 -4.250 1.00 98.19 117 ARG A C 1
ATOM 880 O O . ARG A 1 117 ? -13.760 11.523 -4.037 1.00 98.19 117 ARG A O 1
ATOM 887 N N . PHE A 1 118 ? -11.800 12.344 -3.304 1.00 98.56 118 PHE A N 1
ATOM 888 C CA . PHE A 1 118 ? -12.145 12.377 -1.892 1.00 98.56 118 PHE A CA 1
ATOM 889 C C . PHE A 1 118 ? -11.923 13.774 -1.326 1.00 98.56 118 PHE A C 1
ATOM 891 O O . PHE A 1 118 ? -11.116 14.548 -1.828 1.00 98.56 118 PHE A O 1
ATOM 898 N N . SER A 1 119 ? -12.661 14.107 -0.272 1.00 98.06 119 SER A N 1
ATOM 899 C CA . SER A 1 119 ? -12.530 15.381 0.443 1.00 98.06 119 SER A CA 1
ATOM 900 C C . SER A 1 119 ? -11.784 15.247 1.772 1.00 98.06 119 SER A C 1
ATOM 902 O O . SER A 1 119 ? -11.397 16.256 2.353 1.00 98.06 119 SER A O 1
ATOM 904 N N . ASN A 1 120 ? -11.636 14.028 2.301 1.00 98.38 120 ASN A N 1
ATOM 905 C CA . ASN A 1 120 ? -10.941 13.740 3.558 1.00 98.38 120 ASN A CA 1
ATOM 906 C C . ASN A 1 120 ? -10.611 12.241 3.693 1.00 98.38 120 ASN A C 1
ATOM 908 O O . ASN A 1 120 ? -11.144 11.409 2.954 1.00 98.38 120 ASN A O 1
ATOM 912 N N . LYS A 1 121 ? -9.788 11.898 4.695 1.00 98.12 121 LYS A N 1
ATOM 913 C CA . LYS A 1 121 ? -9.369 10.517 4.988 1.00 98.12 121 LYS A CA 1
ATOM 914 C C . LYS A 1 121 ? -10.520 9.550 5.284 1.00 98.12 121 LYS A C 1
ATOM 916 O O . LYS A 1 121 ? -10.448 8.386 4.907 1.00 98.12 121 LYS A O 1
ATOM 921 N N . TYR A 1 122 ? -11.614 10.007 5.897 1.00 98.62 122 TYR A N 1
ATOM 922 C CA . TYR A 1 122 ? -12.740 9.123 6.219 1.00 98.62 122 TYR A CA 1
ATOM 923 C C . TYR A 1 122 ? -13.450 8.629 4.960 1.00 98.62 122 TYR A C 1
ATOM 925 O O . TYR A 1 122 ? -13.841 7.469 4.900 1.00 98.62 122 TYR A O 1
ATOM 933 N N . GLN A 1 123 ? -13.574 9.468 3.927 1.00 98.81 123 GLN A N 1
ATOM 934 C CA . GLN A 1 123 ? -14.111 9.021 2.639 1.00 98.81 123 GLN A CA 1
ATOM 935 C C . GLN A 1 123 ? -13.188 8.005 1.954 1.00 98.81 123 GLN A C 1
ATOM 937 O O . GLN A 1 123 ? -13.683 7.051 1.356 1.00 98.81 123 GLN A O 1
ATOM 942 N N . ILE A 1 124 ? -11.867 8.173 2.085 1.00 98.88 124 ILE A N 1
ATOM 943 C CA . ILE A 1 124 ? -10.865 7.231 1.563 1.00 98.88 124 ILE A CA 1
ATOM 944 C C . ILE A 1 124 ? -11.015 5.871 2.249 1.00 98.88 124 ILE A C 1
ATOM 946 O O . ILE A 1 124 ? -11.192 4.856 1.577 1.00 98.88 124 ILE A O 1
ATOM 950 N N . TYR A 1 125 ? -11.011 5.836 3.583 1.00 98.81 125 TYR A N 1
ATOM 951 C CA . TYR A 1 125 ? -11.106 4.577 4.324 1.00 98.81 125 TYR A CA 1
ATOM 952 C C . TYR A 1 125 ? -12.497 3.940 4.256 1.00 98.81 125 TYR A C 1
ATOM 954 O O . TYR A 1 125 ? -12.596 2.716 4.216 1.00 98.81 125 TYR A O 1
ATOM 962 N N . GLN A 1 126 ? -13.567 4.729 4.127 1.00 98.81 126 GLN A N 1
ATOM 963 C CA . GLN A 1 126 ? -14.895 4.195 3.819 1.00 98.81 126 GLN A CA 1
ATOM 964 C C . GLN A 1 126 ? -14.925 3.539 2.432 1.00 98.81 126 GLN A C 1
ATOM 966 O O . GLN A 1 126 ? -15.520 2.471 2.272 1.00 98.81 126 GLN A O 1
ATOM 971 N N . TYR A 1 127 ? -14.289 4.149 1.425 1.00 98.88 127 TYR A N 1
ATOM 972 C CA . TYR A 1 127 ? -14.163 3.550 0.096 1.00 98.88 127 TYR A CA 1
ATOM 973 C C . TYR A 1 127 ? -13.357 2.251 0.150 1.00 98.88 127 TYR A C 1
ATOM 975 O O . TYR A 1 127 ? -13.811 1.249 -0.403 1.00 98.88 127 TYR A O 1
ATOM 983 N N . LEU A 1 128 ? -12.225 2.253 0.862 1.00 98.88 128 LEU A N 1
ATOM 984 C CA . LEU A 1 128 ? -11.397 1.071 1.092 1.00 98.88 128 LEU A CA 1
ATOM 985 C C . LEU A 1 128 ? -12.225 -0.049 1.734 1.00 98.88 128 LEU A C 1
ATOM 987 O O . LEU A 1 128 ? -12.273 -1.154 1.202 1.00 98.88 128 LEU A O 1
ATOM 991 N N . TYR A 1 129 ? -12.941 0.242 2.823 1.00 98.81 129 TYR A N 1
ATOM 992 C CA . TYR A 1 129 ? -13.793 -0.737 3.501 1.00 98.81 129 TYR A CA 1
ATOM 993 C C . TYR A 1 129 ? -14.886 -1.293 2.581 1.00 98.81 129 TYR A C 1
ATOM 995 O O . TYR A 1 129 ? -15.135 -2.490 2.542 1.00 98.81 129 TYR A O 1
ATOM 1003 N N . THR A 1 130 ? -15.545 -0.426 1.815 1.00 98.69 130 THR A N 1
ATOM 1004 C CA . THR A 1 130 ? -16.721 -0.829 1.031 1.00 98.69 130 THR A CA 1
ATOM 1005 C C . THR A 1 130 ? -16.338 -1.617 -0.224 1.00 98.69 130 THR A C 1
ATOM 1007 O O . THR A 1 130 ? -17.038 -2.556 -0.591 1.00 98.69 130 THR A O 1
ATOM 1010 N N . ASN A 1 131 ? -15.244 -1.237 -0.892 1.00 98.62 131 ASN A N 1
ATOM 1011 C CA . ASN A 1 131 ? -14.913 -1.731 -2.235 1.00 98.62 131 ASN A CA 1
ATOM 1012 C C . ASN A 1 131 ? -13.679 -2.643 -2.266 1.00 98.62 131 ASN A C 1
ATOM 1014 O O . ASN A 1 131 ? -13.584 -3.505 -3.139 1.00 98.62 131 ASN A O 1
ATOM 1018 N N . CYS A 1 132 ? -12.737 -2.464 -1.337 1.00 98.69 132 CYS A N 1
ATOM 1019 C CA . CYS A 1 132 ? -11.466 -3.190 -1.330 1.00 98.69 132 CYS A CA 1
ATOM 1020 C C . CYS A 1 132 ? -11.453 -4.297 -0.271 1.00 98.69 132 CYS A C 1
ATOM 1022 O O . CYS A 1 132 ? -11.132 -5.436 -0.592 1.00 98.69 132 CYS A O 1
ATOM 1024 N N . TRP A 1 133 ? -11.863 -3.998 0.967 1.00 98.69 133 TRP A N 1
ATOM 1025 C CA . TRP A 1 133 ? -11.793 -4.932 2.099 1.00 98.69 133 TRP A CA 1
ATOM 1026 C C . TRP A 1 133 ? -12.441 -6.309 1.864 1.00 98.69 133 TRP A C 1
ATOM 1028 O O . TRP A 1 133 ? -11.837 -7.300 2.275 1.00 98.69 133 TRP A O 1
ATOM 1038 N N . PRO A 1 134 ? -13.582 -6.447 1.151 1.00 98.56 134 PRO A N 1
ATOM 1039 C CA . PRO A 1 134 ? -14.150 -7.765 0.847 1.00 98.56 134 PRO A CA 1
ATOM 1040 C C . PRO A 1 134 ? -13.251 -8.657 -0.024 1.00 98.56 134 PRO A C 1
ATOM 1042 O O . PRO A 1 134 ? -13.473 -9.863 -0.100 1.00 98.56 134 PRO A O 1
ATOM 1045 N N . ARG A 1 135 ? -12.272 -8.064 -0.717 1.00 98.50 135 ARG A N 1
ATOM 1046 C CA . ARG A 1 135 ? -11.293 -8.747 -1.572 1.00 98.50 135 ARG A CA 1
ATOM 1047 C C . ARG A 1 135 ? -9.930 -8.907 -0.891 1.00 98.50 135 ARG A C 1
ATOM 1049 O O . ARG A 1 135 ? -9.115 -9.684 -1.378 1.00 98.50 135 ARG A O 1
ATOM 1056 N N . CYS A 1 136 ? -9.669 -8.167 0.188 1.00 98.56 136 CYS A N 1
ATOM 1057 C CA . CYS A 1 136 ? -8.414 -8.242 0.930 1.00 98.56 136 CYS A CA 1
ATOM 1058 C C . CYS A 1 136 ? -8.303 -9.546 1.724 1.00 98.56 136 CYS A C 1
ATOM 1060 O O . CYS A 1 136 ? -9.297 -10.187 2.072 1.00 98.56 136 CYS A O 1
ATOM 1062 N N . THR A 1 137 ? -7.077 -9.890 2.116 1.00 97.12 137 THR A N 1
ATOM 1063 C CA . THR A 1 137 ? -6.894 -10.818 3.233 1.00 97.12 137 THR A CA 1
ATOM 1064 C C . THR A 1 137 ? -7.443 -10.209 4.523 1.00 97.12 137 THR A C 1
ATOM 1066 O O . THR A 1 137 ? -7.211 -9.042 4.821 1.00 97.12 137 THR A O 1
ATOM 1069 N N . HIS A 1 138 ? -8.123 -11.019 5.334 1.00 96.81 138 HIS A N 1
ATOM 1070 C CA . HIS A 1 138 ? -8.547 -10.642 6.694 1.00 96.81 138 HIS A CA 1
ATOM 1071 C C . HIS A 1 138 ? -7.585 -11.167 7.767 1.00 96.81 138 HIS A C 1
ATOM 1073 O O . HIS A 1 138 ? -7.887 -11.173 8.961 1.00 96.81 138 HIS A O 1
ATOM 1079 N N . ARG A 1 139 ? -6.417 -11.670 7.343 1.00 96.50 139 ARG A N 1
ATOM 1080 C CA . ARG A 1 139 ? -5.350 -12.133 8.243 1.00 96.50 139 ARG A CA 1
ATOM 1081 C C . ARG A 1 139 ? -4.354 -11.031 8.577 1.00 96.50 139 ARG A C 1
ATOM 1083 O O . ARG A 1 139 ? -3.659 -11.147 9.578 1.00 96.50 139 ARG A O 1
ATOM 1090 N N . VAL A 1 140 ? -4.269 -10.000 7.746 1.00 97.31 140 VAL A N 1
ATOM 1091 C CA . VAL A 1 140 ? -3.339 -8.885 7.903 1.00 97.31 140 VAL A CA 1
ATOM 1092 C C . VAL A 1 140 ? -4.102 -7.596 7.629 1.00 97.31 140 VAL A C 1
ATOM 1094 O O . VAL A 1 140 ? -4.865 -7.515 6.671 1.00 97.31 140 VAL A O 1
ATOM 1097 N N . ILE A 1 141 ? -3.893 -6.611 8.489 1.00 98.38 141 ILE A N 1
ATOM 1098 C CA . ILE A 1 141 ? -4.149 -5.195 8.225 1.00 98.38 141 ILE A CA 1
ATOM 1099 C C . ILE A 1 141 ? -2.919 -4.434 8.712 1.00 98.38 141 ILE A C 1
ATOM 1101 O O . ILE A 1 141 ? -2.231 -4.912 9.615 1.00 98.38 141 ILE A O 1
ATOM 1105 N N . ALA A 1 142 ? -2.607 -3.284 8.126 1.00 98.44 142 ALA A N 1
ATOM 1106 C CA . ALA A 1 142 ? -1.428 -2.528 8.526 1.00 98.44 142 ALA A CA 1
ATOM 1107 C C . ALA A 1 142 ? -1.721 -1.060 8.796 1.00 98.44 142 ALA A C 1
ATOM 1109 O O . ALA A 1 142 ? -2.445 -0.408 8.041 1.00 98.44 142 ALA A O 1
ATOM 1110 N N . GLY A 1 143 ? -1.093 -0.552 9.851 1.00 98.44 143 GLY A N 1
ATOM 1111 C CA . GLY A 1 1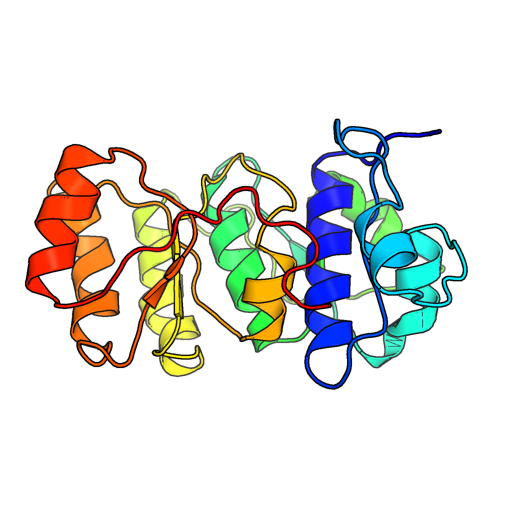43 ? -0.992 0.863 10.146 1.00 98.44 143 GLY A CA 1
ATOM 1112 C C . GLY A 1 143 ? 0.184 1.496 9.420 1.00 98.44 143 GLY A C 1
ATOM 1113 O O . GLY A 1 143 ? 1.326 1.273 9.812 1.00 98.44 143 GLY A O 1
ATOM 1114 N N . MET A 1 144 ? -0.085 2.283 8.384 1.00 98.19 144 MET A N 1
ATOM 1115 C CA . MET A 1 144 ? 0.938 2.916 7.552 1.00 98.19 144 MET A CA 1
ATOM 1116 C C . MET A 1 144 ? 0.811 4.431 7.605 1.00 98.19 144 MET A C 1
ATOM 1118 O O . MET A 1 144 ? -0.186 4.970 7.125 1.00 98.19 144 MET A O 1
ATOM 1122 N N . GLU A 1 145 ? 1.823 5.128 8.125 1.00 97.56 145 GLU A N 1
ATOM 1123 C CA . GLU A 1 145 ? 1.834 6.589 8.086 1.00 97.56 145 GLU A CA 1
ATOM 1124 C C . GLU A 1 145 ? 1.711 7.073 6.623 1.00 97.56 145 GLU A C 1
ATOM 1126 O O . GLU A 1 145 ? 2.481 6.631 5.765 1.00 97.56 145 GLU A O 1
ATOM 1131 N N . PRO A 1 146 ? 0.760 7.967 6.292 1.00 95.50 146 PRO A N 1
ATOM 1132 C CA . PRO A 1 146 ? 0.499 8.368 4.910 1.00 95.50 146 PRO A CA 1
ATOM 1133 C C . PRO A 1 146 ? 1.657 9.086 4.206 1.00 95.50 146 PRO A C 1
ATOM 1135 O O . PRO A 1 146 ? 1.661 9.188 2.983 1.00 95.50 146 PRO A O 1
ATOM 1138 N N . THR A 1 147 ? 2.628 9.593 4.967 1.00 93.81 147 THR A N 1
ATOM 1139 C CA . THR A 1 147 ? 3.867 10.210 4.466 1.00 93.81 147 THR A CA 1
ATOM 1140 C C . THR A 1 147 ? 5.089 9.297 4.603 1.00 93.81 147 THR A C 1
ATOM 1142 O O . THR A 1 147 ? 6.199 9.709 4.273 1.00 93.81 147 THR A O 1
ATOM 1145 N N . GLY A 1 148 ? 4.904 8.070 5.098 1.00 92.06 148 GLY A N 1
ATOM 1146 C CA . GLY A 1 148 ? 5.914 7.017 5.083 1.00 92.06 148 GLY A CA 1
ATOM 1147 C C . GLY A 1 148 ? 5.950 6.339 3.714 1.00 92.06 148 GLY A C 1
ATOM 1148 O O . GLY A 1 148 ? 4.910 5.921 3.193 1.00 92.06 148 GLY A O 1
ATOM 1149 N N . HIS A 1 149 ? 7.140 6.224 3.128 1.00 93.69 149 HIS A N 1
ATOM 1150 C CA . HIS A 1 149 ? 7.330 5.727 1.765 1.00 93.69 149 HIS A CA 1
ATOM 1151 C C . HIS A 1 149 ? 8.121 4.425 1.757 1.00 93.69 149 HIS A C 1
ATOM 1153 O O . HIS A 1 149 ? 9.146 4.328 2.421 1.00 93.69 149 HIS A O 1
ATOM 1159 N N . GLY A 1 150 ? 7.702 3.460 0.942 1.00 91.25 150 GLY A N 1
ATOM 1160 C CA . GLY A 1 150 ? 8.450 2.222 0.726 1.00 91.25 150 GLY A CA 1
ATOM 1161 C C . GLY A 1 150 ? 8.175 1.129 1.742 1.00 91.25 150 GLY A C 1
ATOM 1162 O O . GLY A 1 150 ? 7.424 0.212 1.417 1.00 91.25 150 GLY A O 1
ATOM 1163 N N . GLN A 1 151 ? 8.810 1.199 2.919 1.00 91.50 151 GLN A N 1
ATOM 1164 C CA . GLN A 1 151 ? 8.851 0.095 3.887 1.00 91.50 151 GLN A CA 1
ATOM 1165 C C . GLN A 1 151 ? 7.480 -0.542 4.122 1.00 91.50 151 GLN A C 1
ATOM 1167 O O . GLN A 1 151 ? 6.449 0.132 4.128 1.00 91.50 151 GLN A O 1
ATOM 1172 N N . LEU A 1 152 ? 7.480 -1.863 4.303 1.00 97.19 152 LEU A N 1
ATOM 1173 C CA . LEU A 1 152 ? 6.327 -2.743 4.482 1.00 97.19 152 LEU A CA 1
ATOM 1174 C C . LEU A 1 152 ? 5.359 -2.818 3.287 1.00 97.19 152 LEU A C 1
ATOM 1176 O O . LEU A 1 152 ? 4.677 -3.834 3.132 1.00 97.19 152 LEU A O 1
ATOM 1180 N N . ARG A 1 153 ? 5.275 -1.796 2.421 1.00 98.06 153 ARG A N 1
ATOM 1181 C CA . ARG A 1 153 ? 4.285 -1.734 1.330 1.00 98.06 153 ARG A CA 1
ATOM 1182 C C . ARG A 1 153 ? 4.447 -2.876 0.332 1.00 98.06 153 ARG A C 1
ATOM 1184 O O . ARG A 1 153 ? 3.431 -3.381 -0.139 1.00 98.06 153 ARG A O 1
ATOM 1191 N N . ASP A 1 154 ? 5.673 -3.320 0.052 1.00 97.88 154 ASP A N 1
ATOM 1192 C CA . ASP A 1 154 ? 5.923 -4.481 -0.811 1.00 97.88 154 ASP A CA 1
ATOM 1193 C C . ASP A 1 154 ? 5.225 -5.736 -0.263 1.00 97.88 154 ASP A C 1
ATOM 1195 O O . ASP A 1 154 ? 4.502 -6.426 -0.984 1.00 97.88 154 ASP A O 1
ATOM 1199 N N . TYR A 1 155 ? 5.330 -5.972 1.044 1.00 98.25 155 TYR A N 1
ATOM 1200 C CA . TYR A 1 155 ? 4.670 -7.094 1.694 1.00 98.25 155 TYR A CA 1
ATOM 1201 C C . TYR A 1 155 ? 3.146 -6.948 1.683 1.00 98.25 155 TYR A C 1
ATOM 1203 O O . TYR A 1 155 ? 2.445 -7.911 1.376 1.00 98.25 155 TYR A O 1
ATOM 1211 N N . LEU A 1 156 ? 2.613 -5.750 1.958 1.00 98.62 156 LEU A N 1
ATOM 1212 C CA . LEU A 1 156 ? 1.162 -5.507 1.941 1.00 98.62 156 LEU A CA 1
ATOM 1213 C C . LEU A 1 156 ? 0.553 -5.731 0.555 1.00 98.62 156 LEU A C 1
ATOM 1215 O O . LEU A 1 156 ? -0.524 -6.321 0.450 1.00 98.62 156 LEU A O 1
ATOM 1219 N N . VAL A 1 157 ? 1.258 -5.313 -0.497 1.00 98.75 157 VAL A N 1
ATOM 1220 C CA . VAL A 1 157 ? 0.885 -5.558 -1.895 1.00 98.75 157 VAL A CA 1
ATOM 1221 C C . VAL A 1 157 ? 0.958 -7.051 -2.228 1.00 98.75 157 VAL A C 1
ATOM 1223 O O . VAL A 1 157 ? 0.053 -7.584 -2.880 1.00 98.75 157 VAL A O 1
ATOM 1226 N N . ALA A 1 158 ? 1.997 -7.750 -1.759 1.00 98.44 158 ALA A N 1
ATOM 1227 C CA . ALA A 1 158 ? 2.148 -9.185 -1.974 1.00 98.44 158 ALA A CA 1
ATOM 1228 C C . ALA A 1 158 ? 1.000 -9.977 -1.327 1.00 98.44 158 ALA A C 1
ATOM 1230 O O . ALA A 1 158 ? 0.378 -10.804 -1.991 1.00 98.44 158 ALA A O 1
ATOM 1231 N N . VAL A 1 159 ? 0.663 -9.690 -0.065 1.00 97.94 159 VAL A N 1
ATOM 1232 C CA . VAL A 1 159 ? -0.375 -10.426 0.686 1.00 97.94 159 VAL A CA 1
ATOM 1233 C C . VAL A 1 159 ? -1.790 -9.869 0.514 1.00 97.94 159 VAL A C 1
ATOM 1235 O O . VAL A 1 159 ? -2.723 -10.388 1.127 1.00 97.94 159 VAL A O 1
ATOM 1238 N N . GLN A 1 160 ? -1.957 -8.833 -0.314 1.00 98.56 160 GLN A N 1
ATOM 1239 C CA . GLN A 1 160 ? -3.246 -8.206 -0.625 1.00 98.56 160 GLN A CA 1
ATOM 1240 C C . GLN A 1 160 ? -3.962 -7.692 0.638 1.00 98.56 160 GLN A C 1
ATOM 1242 O O . GLN A 1 160 ? -5.139 -7.968 0.883 1.00 98.56 160 GLN A O 1
ATOM 1247 N N . SER A 1 161 ? -3.211 -6.984 1.485 1.00 98.44 161 SER A N 1
ATOM 1248 C CA . SER A 1 161 ? -3.679 -6.431 2.761 1.00 98.44 161 SER A CA 1
ATOM 1249 C C . SER A 1 161 ? -4.239 -5.021 2.603 1.00 98.44 161 SER A C 1
ATOM 1251 O O . SER A 1 161 ? -3.766 -4.234 1.787 1.00 98.44 161 SER A O 1
ATOM 1253 N N . ALA A 1 162 ? -5.193 -4.668 3.465 1.00 98.62 162 ALA A N 1
ATOM 1254 C CA . ALA A 1 162 ? -5.563 -3.274 3.675 1.00 98.62 162 ALA A CA 1
ATOM 1255 C C . ALA A 1 162 ? -4.457 -2.512 4.428 1.00 98.62 162 ALA A C 1
ATOM 1257 O O . ALA A 1 162 ? -3.837 -3.054 5.351 1.00 98.62 162 ALA A O 1
ATOM 1258 N N . ALA A 1 163 ? -4.261 -1.246 4.057 1.00 98.62 163 ALA A N 1
ATOM 1259 C CA . ALA A 1 163 ? -3.426 -0.282 4.769 1.00 98.62 163 ALA A CA 1
ATOM 1260 C C . ALA A 1 163 ? -4.278 0.904 5.248 1.00 98.62 163 ALA A C 1
ATOM 1262 O O . ALA A 1 163 ? -5.100 1.429 4.494 1.00 98.62 163 ALA A O 1
ATOM 1263 N N . VAL A 1 164 ? -4.083 1.333 6.495 1.00 98.62 164 VAL A N 1
ATOM 1264 C CA . VAL A 1 164 ? -4.844 2.410 7.149 1.00 98.62 164 VAL A CA 1
ATOM 1265 C C . VAL A 1 164 ? -3.949 3.253 8.059 1.00 98.62 164 VAL A C 1
ATOM 1267 O O . VAL A 1 164 ? -2.865 2.825 8.432 1.00 98.62 164 VAL A O 1
ATOM 1270 N N . TRP A 1 165 ? -4.400 4.446 8.448 1.00 98.44 165 TRP A N 1
ATOM 1271 C CA . TRP A 1 165 ? -3.761 5.264 9.485 1.00 98.44 165 TRP A CA 1
ATOM 1272 C C . TRP A 1 165 ? -4.821 5.994 10.305 1.00 98.44 165 TRP A C 1
ATOM 1274 O O . TRP A 1 165 ? -5.305 7.067 9.933 1.00 98.44 165 TRP A O 1
ATOM 1284 N N . LEU A 1 166 ? -5.253 5.352 11.389 1.00 98.50 166 LEU A N 1
ATOM 1285 C CA . LEU A 1 166 ? -6.392 5.783 12.194 1.00 98.50 166 LEU A CA 1
ATOM 1286 C C . LEU A 1 166 ? -6.025 5.729 13.680 1.00 98.50 166 LEU A C 1
ATOM 1288 O O . LEU A 1 166 ? -5.656 4.679 14.202 1.00 98.50 166 LEU A O 1
ATOM 1292 N N . ASP 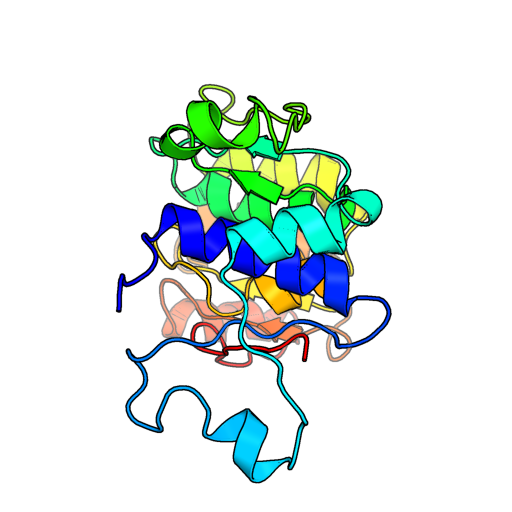A 1 167 ? -6.112 6.878 14.347 1.00 98.00 167 ASP A N 1
ATOM 1293 C CA . ASP A 1 167 ? -5.828 7.035 15.770 1.00 98.00 167 ASP A CA 1
ATOM 1294 C C . ASP A 1 167 ? -7.047 6.597 16.582 1.00 98.00 167 ASP A C 1
ATOM 1296 O O . ASP A 1 167 ? -8.028 7.328 16.708 1.00 98.00 167 ASP A O 1
ATOM 1300 N N . SER A 1 168 ? -6.992 5.408 17.173 1.00 97.00 168 SER A N 1
ATOM 1301 C CA . SER A 1 168 ? -8.099 4.897 17.986 1.00 97.00 168 SER A CA 1
ATOM 1302 C C . SER A 1 168 ? -8.416 5.734 19.241 1.00 97.00 168 SER A C 1
ATOM 1304 O O . SER A 1 168 ? -9.489 5.569 19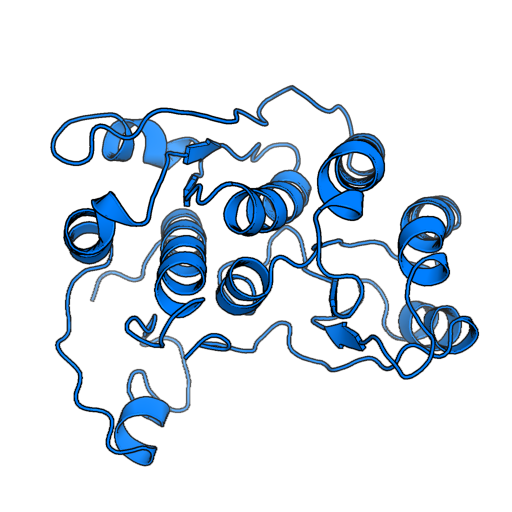.824 1.00 97.00 168 SER A O 1
ATOM 1306 N N . GLY A 1 169 ? -7.534 6.658 19.645 1.00 97.19 169 GLY A N 1
ATOM 1307 C CA . GLY A 1 169 ? -7.811 7.661 20.672 1.00 97.19 169 GLY A CA 1
ATOM 1308 C C . GLY A 1 169 ? -8.822 8.725 20.227 1.00 97.19 169 GLY A C 1
ATOM 1309 O O . GLY A 1 169 ? -9.468 9.351 21.070 1.00 97.19 169 GLY A O 1
ATOM 1310 N N . GLN A 1 170 ? -9.021 8.901 18.916 1.00 98.06 170 GLN A N 1
ATOM 1311 C CA . GLN A 1 170 ? -10.047 9.770 18.341 1.00 98.06 170 GLN A CA 1
ATOM 1312 C C . GLN A 1 170 ? -11.298 8.963 17.989 1.00 98.06 170 GLN A C 1
ATOM 1314 O O . GLN A 1 170 ? -11.249 7.981 17.251 1.00 98.06 170 GLN A O 1
ATOM 1319 N N . SER A 1 171 ? -12.465 9.413 18.454 1.00 97.81 171 SER A N 1
ATOM 1320 C CA . SER A 1 171 ? -13.724 8.671 18.281 1.00 97.81 171 SER A CA 1
ATOM 1321 C C . SER A 1 171 ? -14.098 8.418 16.816 1.00 97.81 171 SER A C 1
ATOM 1323 O O . SER A 1 171 ? -14.615 7.350 16.493 1.00 97.81 171 SER A O 1
ATOM 1325 N N . ALA A 1 172 ? -13.827 9.375 15.925 1.00 98.19 172 ALA A N 1
ATOM 1326 C CA . ALA A 1 172 ? -14.108 9.244 14.498 1.00 98.19 172 ALA A CA 1
ATOM 1327 C C . ALA A 1 172 ? -13.183 8.227 13.805 1.00 98.19 172 ALA A C 1
ATOM 1329 O O . ALA A 1 172 ? -13.643 7.451 12.969 1.00 98.19 172 ALA A O 1
ATOM 1330 N N . ASP A 1 173 ? -11.906 8.186 14.185 1.00 98.56 173 ASP A N 1
ATOM 1331 C CA . ASP A 1 173 ? -10.932 7.231 13.655 1.00 98.56 173 ASP A CA 1
ATOM 1332 C C . ASP A 1 173 ? -11.209 5.817 14.179 1.00 98.56 173 ASP A C 1
ATOM 1334 O O . ASP A 1 173 ? -11.254 4.870 13.396 1.00 98.56 173 ASP A O 1
ATOM 1338 N N . ALA A 1 174 ? -11.494 5.677 15.478 1.00 98.44 174 ALA A N 1
ATOM 1339 C CA . ALA A 1 174 ? -11.921 4.412 16.070 1.00 98.44 174 ALA A CA 1
ATOM 1340 C C . ALA A 1 174 ? -13.183 3.861 15.385 1.00 98.44 174 ALA A C 1
ATOM 1342 O O . ALA A 1 174 ? -13.255 2.670 15.083 1.00 98.44 174 ALA A O 1
ATOM 1343 N N . ALA A 1 175 ? -14.164 4.724 15.094 1.00 98.50 175 ALA A N 1
ATOM 1344 C CA . ALA A 1 175 ? -15.379 4.336 14.379 1.00 98.50 175 ALA A CA 1
ATOM 1345 C C . ALA A 1 175 ? -15.104 3.900 12.930 1.00 98.50 175 ALA A C 1
ATOM 1347 O O . ALA A 1 175 ? -15.770 2.991 12.439 1.00 98.50 175 ALA A O 1
ATOM 1348 N N . ALA A 1 176 ? -14.128 4.513 12.255 1.00 98.56 176 ALA A N 1
ATOM 1349 C CA . ALA A 1 176 ? -13.720 4.122 10.907 1.00 98.56 176 ALA A CA 1
ATOM 1350 C C . ALA A 1 176 ? -12.905 2.815 10.883 1.00 98.56 176 ALA A C 1
ATOM 1352 O O . ALA A 1 176 ? -13.012 2.052 9.926 1.00 98.56 176 ALA A O 1
ATOM 1353 N N . LEU A 1 177 ? -12.113 2.537 11.926 1.00 98.56 177 LEU A N 1
ATOM 1354 C CA . LEU A 1 177 ? -11.262 1.346 12.014 1.00 98.56 177 LEU A CA 1
ATOM 1355 C C . LEU A 1 177 ? -12.012 0.103 12.520 1.00 98.56 177 LEU A C 1
ATOM 1357 O O . LEU A 1 177 ? -11.717 -1.012 12.088 1.00 98.56 177 LEU A O 1
ATOM 1361 N N . ALA A 1 178 ? -12.990 0.273 13.416 1.00 98.38 178 ALA A N 1
ATOM 1362 C CA . ALA A 1 178 ? -13.708 -0.836 14.053 1.00 98.38 178 ALA A CA 1
ATOM 1363 C C . ALA A 1 178 ? -14.292 -1.870 13.070 1.00 98.38 178 ALA A C 1
ATOM 1365 O O . ALA A 1 178 ? -14.111 -3.063 13.321 1.00 98.38 178 ALA A O 1
ATOM 1366 N N . PRO A 1 179 ? -14.921 -1.479 11.940 1.00 98.25 179 PRO A N 1
ATOM 1367 C CA . PRO A 1 179 ? -15.486 -2.439 10.996 1.00 98.25 179 PRO A CA 1
ATOM 1368 C C . PRO A 1 179 ? -14.453 -3.407 10.412 1.00 98.25 179 PRO A C 1
ATOM 1370 O O . PRO A 1 179 ? -14.782 -4.567 10.186 1.00 98.25 179 PRO A O 1
ATOM 1373 N N . PHE A 1 180 ? -13.210 -2.961 10.207 1.00 98.12 180 PHE A N 1
ATOM 1374 C CA . PHE A 1 180 ? -12.128 -3.826 9.737 1.00 98.12 180 PHE A CA 1
ATOM 1375 C C . PHE A 1 180 ? -11.769 -4.871 10.792 1.00 98.12 180 PHE A C 1
ATOM 1377 O O . PHE A 1 180 ? -11.770 -6.066 10.515 1.00 98.12 180 PHE A O 1
ATOM 1384 N N . LEU A 1 181 ? -11.499 -4.427 12.023 1.00 97.12 181 LEU A N 1
ATOM 1385 C CA . LEU A 1 181 ? -11.031 -5.319 13.083 1.00 97.12 181 LEU A CA 1
ATOM 1386 C C . LEU A 1 181 ? -12.113 -6.281 13.578 1.00 97.12 181 LEU A C 1
ATOM 1388 O O . LEU A 1 181 ? -11.794 -7.407 13.950 1.00 97.12 181 LEU A O 1
ATOM 1392 N N . SER A 1 182 ? -13.384 -5.870 13.568 1.00 96.19 182 SER A N 1
ATOM 1393 C CA . SER A 1 182 ? -14.511 -6.754 13.892 1.00 96.19 182 SER A CA 1
ATOM 1394 C C . SER A 1 182 ? -14.695 -7.895 12.890 1.00 96.19 182 SER A C 1
ATOM 1396 O O . SER A 1 182 ? -15.222 -8.939 13.267 1.00 96.19 182 SER A O 1
ATOM 1398 N N . ASP A 1 183 ? -14.279 -7.699 11.639 1.00 95.38 183 ASP A N 1
ATOM 1399 C CA . ASP A 1 183 ? -14.367 -8.705 10.576 1.00 95.38 183 ASP A CA 1
ATOM 1400 C C . ASP A 1 183 ? -13.144 -9.648 10.560 1.00 95.38 183 ASP A C 1
ATOM 1402 O O . ASP A 1 183 ? -13.147 -10.703 9.928 1.00 95.38 183 ASP A O 1
ATOM 1406 N N . MET A 1 184 ? -12.091 -9.313 11.313 1.00 95.81 184 MET A N 1
ATOM 1407 C CA . MET A 1 184 ? -10.921 -10.171 11.488 1.00 95.81 184 MET A CA 1
ATOM 1408 C C . MET A 1 184 ? -11.155 -11.236 12.566 1.00 95.81 184 MET A C 1
ATOM 1410 O O . MET A 1 184 ? -11.822 -11.024 13.577 1.00 95.81 184 MET A O 1
ATOM 1414 N N . ARG A 1 185 ? -10.529 -12.408 12.398 1.00 88.25 185 ARG A N 1
ATOM 1415 C CA . ARG A 1 185 ? -10.566 -13.474 13.410 1.00 88.25 185 ARG A CA 1
ATOM 1416 C C . ARG A 1 185 ? -9.581 -13.173 14.556 1.00 88.25 185 ARG A C 1
ATOM 1418 O O . ARG A 1 185 ? -8.376 -13.136 14.285 1.00 88.25 185 ARG A O 1
ATOM 1425 N N . PRO A 1 186 ? -10.024 -13.106 15.829 1.00 84.75 186 PRO A N 1
ATOM 1426 C CA . PRO A 1 186 ? -9.126 -12.966 16.979 1.00 84.75 186 PRO A CA 1
ATOM 1427 C C . PRO A 1 186 ? -8.059 -14.064 17.001 1.00 84.75 186 PRO A C 1
ATOM 1429 O O . PRO A 1 186 ? -8.371 -15.233 16.748 1.00 84.75 186 PRO A O 1
ATOM 1432 N N . VAL A 1 187 ? -6.800 -13.698 17.268 1.00 71.25 187 VAL A N 1
ATOM 1433 C CA . VAL A 1 187 ? -5.615 -14.593 17.249 1.00 71.25 187 VAL A CA 1
ATOM 1434 C C . VAL A 1 187 ? -5.327 -15.235 15.871 1.00 71.25 187 VAL A C 1
ATOM 1436 O O . VAL A 1 187 ? -4.304 -15.886 15.675 1.00 71.25 187 VAL A O 1
ATOM 1439 N N . GLY A 1 188 ? -6.206 -15.049 14.882 1.00 81.38 188 GLY A N 1
ATOM 1440 C CA . GLY A 1 188 ? -6.054 -15.526 13.509 1.00 81.38 188 GLY A CA 1
ATOM 1441 C C . GLY A 1 188 ? -5.576 -14.455 12.529 1.00 81.38 188 GLY A C 1
ATOM 1442 O O . GLY A 1 188 ? -5.076 -14.830 11.466 1.00 81.38 188 GLY A O 1
ATOM 1443 N N . GLY A 1 189 ? -5.732 -13.176 12.879 1.00 93.19 189 GLY A N 1
ATOM 1444 C CA . GLY A 1 189 ? -5.187 -12.030 12.157 1.00 93.19 189 GLY A CA 1
ATOM 1445 C C . GLY A 1 189 ? -4.135 -11.263 12.964 1.00 93.19 189 GLY A C 1
ATOM 1446 O O . GLY A 1 189 ? -3.976 -11.506 14.157 1.00 93.19 189 GLY A O 1
ATOM 1447 N N . VAL A 1 190 ? -3.417 -10.356 12.306 1.00 96.94 190 VAL A N 1
ATOM 1448 C CA . VAL A 1 190 ? -2.368 -9.508 12.888 1.00 96.94 190 VAL A CA 1
ATOM 1449 C C . VAL A 1 190 ? -2.464 -8.086 12.340 1.00 96.94 190 VAL A C 1
ATOM 1451 O O . VAL A 1 190 ? -2.810 -7.888 11.174 1.00 96.94 190 VAL A O 1
ATOM 1454 N N . TYR A 1 191 ? -2.147 -7.110 13.186 1.00 98.06 191 TYR A N 1
ATOM 1455 C CA . TYR A 1 191 ? -1.948 -5.720 12.798 1.00 98.06 191 TYR A CA 1
ATOM 1456 C C . TYR A 1 191 ? -0.446 -5.459 12.620 1.00 98.06 191 TYR A C 1
ATOM 1458 O O . TYR A 1 191 ? 0.323 -5.564 13.576 1.00 98.06 191 TYR A O 1
ATOM 1466 N N . LEU A 1 192 ? -0.021 -5.166 11.396 1.00 98.25 192 LEU A N 1
ATOM 1467 C CA . LEU A 1 192 ? 1.358 -4.794 11.067 1.00 98.25 192 LEU A CA 1
ATOM 1468 C C . LEU A 1 192 ? 1.526 -3.269 11.049 1.00 98.25 192 LEU A C 1
ATOM 1470 O O . LEU A 1 192 ? 0.557 -2.522 11.188 1.00 98.25 192 LEU A O 1
ATOM 1474 N N . GLY A 1 193 ? 2.752 -2.800 10.839 1.00 97.88 193 GLY A N 1
ATOM 1475 C CA . GLY A 1 193 ? 3.070 -1.379 10.837 1.00 97.88 193 GLY A CA 1
ATOM 1476 C C . GLY A 1 193 ? 3.040 -0.784 12.242 1.00 97.88 193 GLY A C 1
ATOM 1477 O O . GLY A 1 193 ? 3.496 -1.421 13.196 1.00 97.88 193 GLY A O 1
ATOM 1478 N N . TRP A 1 194 ? 2.510 0.432 12.367 1.00 97.81 194 TRP A N 1
ATOM 1479 C CA . TRP A 1 194 ? 2.459 1.154 13.638 1.00 97.81 194 TRP A CA 1
ATOM 1480 C C . TRP A 1 194 ? 1.161 1.948 13.842 1.00 97.81 194 TRP A C 1
ATOM 1482 O O . TRP A 1 194 ? 0.191 1.800 13.097 1.00 97.81 194 TRP A O 1
ATOM 1492 N N . TRP A 1 195 ? 1.112 2.753 14.899 1.00 97.75 195 TRP A N 1
ATOM 1493 C CA . TRP A 1 195 ? -0.051 3.544 15.289 1.00 97.75 195 TRP A CA 1
ATOM 1494 C C . TRP A 1 195 ? 0.270 5.040 15.284 1.00 97.75 195 TRP A C 1
ATOM 1496 O O . TRP A 1 195 ? 1.390 5.406 15.643 1.00 97.75 195 TRP A O 1
ATOM 1506 N N . PRO A 1 196 ? -0.711 5.911 14.975 1.00 97.56 196 PRO A N 1
ATOM 1507 C CA . PRO A 1 196 ? -0.562 7.349 15.202 1.00 97.56 196 PRO A CA 1
ATOM 1508 C C . PRO A 1 196 ? -0.277 7.689 16.672 1.00 97.56 196 PRO A C 1
ATOM 1510 O O . PRO A 1 196 ? 0.511 8.585 16.958 1.00 97.56 196 PRO A O 1
ATOM 1513 N N . ASP A 1 197 ? -0.902 6.950 17.594 1.00 98.00 197 ASP A N 1
ATOM 1514 C CA . ASP A 1 197 ? -0.635 6.991 19.028 1.00 98.00 197 ASP A CA 1
ATOM 1515 C C . ASP A 1 197 ? -0.564 5.559 19.576 1.00 98.00 197 ASP A C 1
ATOM 1517 O O . ASP A 1 197 ? -1.522 4.787 19.497 1.00 98.00 197 ASP A O 1
ATOM 1521 N N . GLU A 1 198 ? 0.595 5.195 20.125 1.00 96.50 198 GLU A N 1
ATOM 1522 C CA . GLU A 1 198 ? 0.864 3.842 20.621 1.00 96.50 198 GLU A CA 1
ATOM 1523 C C . GLU A 1 198 ? -0.067 3.467 21.781 1.00 96.50 198 GLU A C 1
ATOM 1525 O O . GLU A 1 198 ? -0.605 2.361 21.820 1.00 96.50 198 GLU A O 1
ATOM 1530 N N . THR A 1 199 ? -0.279 4.383 22.731 1.00 97.12 199 THR A N 1
ATOM 1531 C CA . THR A 1 199 ? -0.996 4.060 23.973 1.00 97.12 199 THR A CA 1
ATOM 1532 C C . THR A 1 199 ? -2.453 3.720 23.690 1.00 97.12 199 THR A C 1
ATOM 1534 O O . THR A 1 199 ? -2.935 2.665 24.110 1.00 97.12 199 THR A O 1
ATOM 1537 N N . SER A 1 200 ? -3.153 4.595 22.973 1.00 96.94 200 SER A N 1
ATOM 1538 C CA . SER A 1 200 ? -4.539 4.365 22.580 1.00 96.94 200 SER A CA 1
ATOM 1539 C C . SER A 1 200 ? -4.647 3.184 21.620 1.00 96.94 200 SER A C 1
ATOM 1541 O O . SER A 1 200 ? -5.459 2.294 21.870 1.00 96.94 200 SER A O 1
ATOM 1543 N N . GLY A 1 201 ? -3.776 3.112 20.604 1.00 97.19 201 GLY A N 1
ATOM 1544 C CA . GLY A 1 201 ? -3.740 2.042 19.609 1.00 97.19 201 GLY A CA 1
ATOM 1545 C C . GLY A 1 201 ? -3.661 0.653 20.231 1.00 97.19 201 GLY A C 1
ATOM 1546 O O . GLY A 1 201 ? -4.541 -0.182 20.009 1.00 97.19 201 GLY A O 1
ATOM 1547 N N . LEU A 1 202 ? -2.650 0.420 21.076 1.00 97.44 202 LEU A N 1
ATOM 1548 C CA . LEU A 1 202 ? -2.425 -0.875 21.722 1.00 97.44 202 LEU A CA 1
ATOM 1549 C C . LEU A 1 202 ? -3.551 -1.250 22.696 1.00 97.44 202 LEU A C 1
ATOM 1551 O O . LEU A 1 202 ? -3.991 -2.402 22.719 1.00 97.44 202 LEU A O 1
ATOM 1555 N N . GLN A 1 203 ? -4.045 -0.296 23.492 1.00 96.94 203 GLN A N 1
ATOM 1556 C CA . GLN A 1 203 ? -5.143 -0.551 24.433 1.00 96.94 203 GLN A CA 1
ATOM 1557 C C . GLN A 1 203 ? -6.458 -0.860 23.716 1.00 96.94 203 GLN A C 1
ATOM 1559 O O . GLN A 1 203 ? -7.234 -1.713 24.158 1.00 96.94 203 GLN A O 1
ATOM 1564 N N . TRP A 1 204 ? -6.725 -0.164 22.615 1.00 97.94 204 TRP A N 1
ATOM 1565 C CA . TRP A 1 204 ? -7.965 -0.301 21.871 1.00 97.94 204 TRP A CA 1
ATOM 1566 C C . TRP A 1 204 ? -8.000 -1.599 21.060 1.00 97.94 204 TRP A C 1
ATOM 1568 O O . TRP A 1 204 ? -8.963 -2.361 21.176 1.00 97.94 204 TRP A O 1
ATOM 1578 N N . ILE A 1 205 ? -6.934 -1.921 20.315 1.00 97.12 205 ILE A N 1
ATOM 1579 C CA . ILE A 1 205 ? -6.895 -3.135 19.486 1.00 97.12 205 ILE A CA 1
ATOM 1580 C C . ILE A 1 205 ? -6.909 -4.432 20.306 1.00 97.12 205 ILE A C 1
ATOM 1582 O O . ILE A 1 205 ? -7.457 -5.444 19.858 1.00 97.12 205 ILE A O 1
ATOM 1586 N N . ALA A 1 206 ? -6.392 -4.407 21.540 1.00 95.62 206 ALA A N 1
ATOM 1587 C CA . ALA A 1 206 ? -6.416 -5.558 22.441 1.00 95.62 206 ALA A CA 1
ATOM 1588 C C . ALA A 1 206 ? -7.840 -6.092 22.695 1.00 95.62 206 ALA A C 1
ATOM 1590 O O . ALA A 1 206 ? -8.020 -7.294 22.894 1.00 95.62 206 ALA A O 1
ATOM 1591 N N . GLN A 1 207 ? -8.862 -5.231 22.621 1.00 95.94 207 GLN A N 1
ATOM 1592 C CA . GLN A 1 207 ? -10.271 -5.612 22.789 1.00 95.94 207 GLN A CA 1
ATOM 1593 C C . GLN A 1 207 ? -10.775 -6.538 21.672 1.00 95.94 207 GLN A C 1
ATOM 1595 O O . GLN A 1 207 ? -11.707 -7.310 21.888 1.00 95.94 207 GLN A O 1
ATOM 1600 N N . TYR A 1 208 ? -10.133 -6.503 20.501 1.00 96.50 208 TYR A N 1
ATOM 1601 C CA . TYR A 1 208 ? -10.426 -7.374 19.361 1.00 96.50 208 TYR A CA 1
ATOM 1602 C C . TYR A 1 208 ? -9.584 -8.660 19.371 1.00 96.50 208 TYR A C 1
ATOM 1604 O O . TYR A 1 208 ? -9.770 -9.532 18.525 1.00 96.50 208 TYR A O 1
ATOM 1612 N N . GLY A 1 209 ? -8.641 -8.805 20.312 1.00 95.94 209 GLY A N 1
ATOM 1613 C CA . GLY A 1 209 ? -7.729 -9.950 20.360 1.00 95.94 209 GLY A CA 1
ATOM 1614 C C . GLY A 1 209 ? -6.808 -10.046 19.137 1.00 95.94 209 GLY A C 1
ATOM 1615 O O . GLY A 1 209 ? -6.433 -11.154 18.742 1.00 95.94 209 GLY A O 1
ATOM 1616 N N . ILE A 1 210 ? -6.476 -8.905 18.523 1.00 97.00 210 ILE A N 1
ATOM 1617 C CA . ILE A 1 210 ? -5.570 -8.811 17.373 1.00 97.00 210 ILE A CA 1
ATOM 1618 C C . ILE A 1 210 ? -4.185 -8.349 17.867 1.00 97.00 210 ILE A C 1
ATOM 1620 O O . ILE A 1 210 ? -4.078 -7.257 18.426 1.00 97.00 210 ILE A O 1
ATOM 1624 N N . PRO A 1 211 ? -3.123 -9.163 17.716 1.00 96.25 211 PRO A N 1
ATOM 1625 C CA . PRO A 1 211 ? -1.764 -8.767 18.071 1.00 96.25 211 PRO A CA 1
ATOM 1626 C C . PRO A 1 211 ? -1.221 -7.698 17.117 1.00 96.25 211 PRO A C 1
ATOM 1628 O O . PRO A 1 211 ? -1.584 -7.662 15.941 1.00 96.25 211 PRO A O 1
ATOM 1631 N N . VAL A 1 212 ? -0.299 -6.878 17.625 1.00 97.31 212 VAL A N 1
ATOM 1632 C CA . VAL A 1 212 ? 0.418 -5.847 16.863 1.00 97.31 212 VAL A CA 1
ATOM 1633 C C . VAL A 1 212 ? 1.875 -6.266 16.683 1.00 97.31 212 VAL A C 1
ATOM 1635 O O . VAL A 1 212 ? 2.503 -6.726 17.639 1.00 97.31 212 VAL A O 1
ATOM 1638 N N . ILE A 1 213 ? 2.419 -6.094 15.478 1.00 97.19 213 ILE A N 1
ATOM 1639 C CA . ILE A 1 213 ? 3.846 -6.269 15.181 1.00 97.19 213 ILE A CA 1
ATOM 1640 C C . ILE A 1 213 ? 4.382 -4.964 14.591 1.00 97.19 213 ILE A C 1
ATOM 1642 O O . ILE A 1 213 ? 4.044 -4.617 13.458 1.00 97.19 213 ILE A O 1
ATOM 1646 N N . ALA A 1 214 ? 5.258 -4.289 15.341 1.00 97.50 214 ALA A N 1
ATOM 1647 C CA . ALA A 1 214 ? 6.007 -3.131 14.857 1.00 97.50 214 ALA A CA 1
ATOM 1648 C C . ALA A 1 214 ? 6.825 -3.529 13.622 1.00 97.50 214 ALA A C 1
ATOM 1650 O O . ALA A 1 214 ? 7.720 -4.371 13.709 1.00 97.50 214 ALA A O 1
ATOM 1651 N N . SER A 1 215 ? 6.453 -2.995 12.464 1.00 96.81 215 SER A N 1
ATOM 1652 C CA . SER A 1 215 ? 7.017 -3.411 11.172 1.00 96.81 215 SER A CA 1
ATOM 1653 C C . SER A 1 215 ? 6.931 -2.327 10.099 1.00 96.81 215 SER A C 1
ATOM 1655 O O . SER A 1 215 ? 7.174 -2.600 8.933 1.00 96.81 215 SER A O 1
ATOM 1657 N N . ASP A 1 216 ? 6.620 -1.089 10.474 1.00 91.19 216 ASP A N 1
ATOM 1658 C CA . ASP A 1 216 ? 6.530 0.072 9.579 1.00 91.19 216 ASP A CA 1
ATOM 1659 C C . ASP A 1 216 ? 7.876 0.446 8.936 1.00 91.19 216 ASP A C 1
ATOM 1661 O O . ASP A 1 216 ? 7.890 1.102 7.902 1.00 91.19 216 ASP A O 1
ATOM 1665 N N . TRP A 1 217 ? 8.988 -0.045 9.493 1.00 90.75 217 TRP A N 1
ATOM 1666 C CA . TRP A 1 217 ? 10.341 0.064 8.931 1.00 90.75 217 TRP A CA 1
ATOM 1667 C C . TRP A 1 217 ? 10.867 -1.248 8.325 1.00 90.75 217 TRP A C 1
ATOM 1669 O O . TRP A 1 217 ? 12.068 -1.395 8.111 1.00 90.75 217 TRP A O 1
ATOM 1679 N N . PHE A 1 218 ? 9.998 -2.235 8.090 1.00 91.50 218 PHE A N 1
ATOM 1680 C CA . PHE A 1 218 ? 10.415 -3.532 7.562 1.00 91.50 218 PHE A CA 1
ATOM 1681 C C . PHE A 1 218 ? 10.609 -3.481 6.040 1.00 91.50 218 PHE A C 1
ATOM 1683 O O . PHE A 1 218 ? 9.651 -3.318 5.289 1.00 91.50 218 PHE A O 1
ATOM 1690 N N . ASP A 1 219 ? 11.851 -3.635 5.585 1.00 89.06 219 ASP A N 1
ATOM 1691 C CA . ASP A 1 219 ? 12.214 -3.672 4.166 1.00 89.06 219 ASP A CA 1
ATOM 1692 C C . ASP A 1 219 ? 12.261 -5.102 3.608 1.00 89.06 219 ASP A C 1
ATOM 1694 O O . ASP A 1 219 ? 12.695 -6.029 4.292 1.00 89.06 219 ASP A O 1
ATOM 1698 N N . ASN A 1 220 ? 11.922 -5.251 2.321 1.00 90.31 220 ASN A N 1
ATOM 1699 C CA . ASN A 1 220 ? 11.937 -6.523 1.582 1.00 90.31 220 ASN A CA 1
ATOM 1700 C C . ASN A 1 220 ? 11.099 -7.619 2.265 1.00 90.31 220 ASN A C 1
ATOM 1702 O O . ASN A 1 220 ? 11.519 -8.774 2.344 1.00 90.31 220 ASN A O 1
ATOM 1706 N N . GLY A 1 221 ? 9.922 -7.273 2.794 1.00 92.25 221 GLY A N 1
ATOM 1707 C CA . GLY A 1 221 ? 9.090 -8.234 3.519 1.00 92.25 221 GLY A CA 1
ATOM 1708 C C . GLY A 1 221 ? 8.482 -9.320 2.630 1.00 92.25 221 GLY A C 1
ATOM 1709 O O . GLY A 1 221 ? 8.078 -10.369 3.128 1.00 92.25 221 GLY A O 1
ATOM 1710 N N . SER A 1 222 ? 8.414 -9.074 1.321 1.00 94.12 222 SER A N 1
ATOM 1711 C CA . SER A 1 222 ? 7.956 -10.028 0.308 1.00 94.12 222 SER A CA 1
ATOM 1712 C C . SER A 1 222 ? 9.064 -10.923 -0.269 1.00 94.12 222 SER A C 1
ATOM 1714 O O . SER A 1 222 ? 8.748 -11.817 -1.057 1.00 94.12 222 SER A O 1
ATOM 1716 N N . LEU A 1 223 ? 10.333 -10.695 0.091 1.00 87.81 223 LEU A N 1
ATOM 1717 C CA . LEU A 1 223 ? 11.486 -11.486 -0.360 1.00 87.81 223 LEU A CA 1
ATOM 1718 C C . LEU A 1 223 ? 11.628 -12.809 0.414 1.00 87.81 223 LEU A C 1
ATOM 1720 O O . LEU A 1 223 ? 11.992 -13.819 -0.234 1.00 87.81 223 LEU A O 1
#

Radius of gyration: 17.07 Å; chains: 1; bounding box: 42×33×49 Å